Protein AF-A0A8H3AM25-F1 (afdb_monomer)

Organism: NCBI:txid456999

Structure (mmCIF, N/CA/C/O backbone):
data_AF-A0A8H3AM25-F1
#
_entry.id   AF-A0A8H3AM25-F1
#
loop_
_atom_site.group_PDB
_atom_site.id
_atom_site.type_symbol
_atom_site.label_atom_id
_atom_site.label_alt_id
_atom_site.label_comp_id
_atom_site.label_asym_id
_atom_site.label_entity_id
_atom_site.label_seq_id
_atom_site.pdbx_PDB_ins_code
_atom_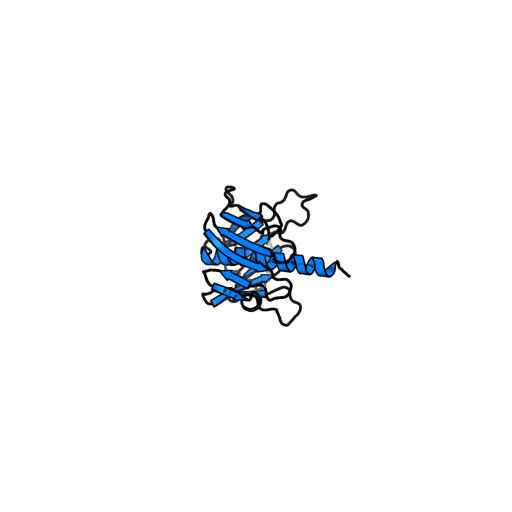site.Cartn_x
_atom_site.Cartn_y
_atom_site.Cartn_z
_atom_site.occupancy
_atom_site.B_iso_or_equiv
_atom_site.auth_seq_id
_atom_site.auth_comp_id
_atom_site.auth_asym_id
_atom_site.auth_atom_id
_atom_site.pdbx_PDB_model_num
ATOM 1 N N . MET A 1 1 ? -54.021 53.846 2.045 1.00 41.97 1 MET A N 1
ATOM 2 C CA . MET A 1 1 ? -54.054 52.424 2.449 1.00 41.97 1 MET A CA 1
ATOM 3 C C . MET A 1 1 ? -53.561 51.602 1.271 1.00 41.97 1 MET A C 1
ATOM 5 O O . MET A 1 1 ? -54.261 51.537 0.274 1.00 41.97 1 MET A O 1
ATOM 9 N N . VAL A 1 2 ? -52.339 51.073 1.339 1.00 42.69 2 VAL A N 1
ATOM 10 C CA . VAL A 1 2 ? -51.756 50.213 0.296 1.00 42.69 2 VAL A CA 1
ATOM 11 C C . VAL A 1 2 ? -51.399 48.895 0.970 1.00 42.69 2 VAL A C 1
ATOM 13 O O . VAL A 1 2 ? -50.597 48.874 1.900 1.00 42.69 2 VAL A O 1
ATOM 16 N N . GLN A 1 3 ? -52.061 47.821 0.551 1.00 45.41 3 GLN A N 1
ATOM 17 C CA . GLN A 1 3 ? -51.893 46.472 1.079 1.00 45.41 3 GLN A CA 1
ATOM 18 C C . GLN A 1 3 ? -50.826 45.771 0.226 1.00 45.41 3 GLN A C 1
ATOM 20 O O . GLN A 1 3 ? -51.049 45.516 -0.954 1.00 45.41 3 GLN A O 1
ATOM 25 N N . GLN A 1 4 ? -49.645 45.510 0.794 1.00 46.56 4 GLN A N 1
ATOM 26 C CA . GLN A 1 4 ? -48.606 44.710 0.141 1.00 46.56 4 GLN A CA 1
ATOM 27 C C . GLN A 1 4 ? -48.873 43.224 0.404 1.00 46.56 4 GLN A C 1
ATOM 29 O O . GLN A 1 4 ? -48.806 42.757 1.541 1.00 46.56 4 GLN A O 1
ATOM 34 N N . SER A 1 5 ? -49.188 42.479 -0.653 1.00 53.84 5 SER A N 1
ATOM 35 C CA . SER A 1 5 ? -49.281 41.019 -0.647 1.00 53.84 5 SER A CA 1
ATOM 36 C C . SER A 1 5 ? -47.882 40.410 -0.748 1.00 53.84 5 SER A C 1
ATOM 38 O O . SER A 1 5 ? -47.181 40.605 -1.740 1.00 53.84 5 SER A O 1
ATOM 40 N N . ASN A 1 6 ? -47.487 39.676 0.290 1.00 44.03 6 ASN A N 1
ATOM 41 C CA . ASN A 1 6 ? -46.191 39.020 0.412 1.00 44.03 6 ASN A CA 1
ATOM 42 C C . ASN A 1 6 ? -46.312 37.569 -0.090 1.00 44.03 6 ASN A C 1
ATOM 44 O O . ASN A 1 6 ? -46.857 36.709 0.604 1.00 44.03 6 ASN A O 1
ATOM 48 N N . THR A 1 7 ? -45.842 37.290 -1.306 1.00 50.44 7 THR A N 1
ATOM 49 C CA . THR A 1 7 ? -45.858 35.941 -1.889 1.00 50.44 7 THR A CA 1
ATOM 50 C C . THR A 1 7 ? -44.645 35.158 -1.384 1.00 50.44 7 THR A C 1
ATOM 52 O O . THR A 1 7 ? -43.522 35.365 -1.840 1.00 50.44 7 THR A O 1
ATOM 55 N N . ARG A 1 8 ? -44.851 34.257 -0.415 1.00 40.41 8 ARG A N 1
ATOM 56 C CA . ARG A 1 8 ? -43.830 33.290 0.018 1.00 40.41 8 ARG A CA 1
ATOM 57 C C . ARG A 1 8 ? -43.771 32.132 -0.977 1.00 40.41 8 ARG A C 1
ATOM 59 O O . ARG A 1 8 ? -44.703 31.340 -1.058 1.00 40.41 8 ARG A O 1
ATOM 66 N N . VAL A 1 9 ? -42.659 32.023 -1.697 1.00 46.91 9 VAL A N 1
ATOM 67 C CA . VAL A 1 9 ? -42.292 30.815 -2.445 1.00 46.91 9 VAL A CA 1
ATOM 68 C C . VAL A 1 9 ? -41.762 29.797 -1.435 1.00 46.91 9 VAL A C 1
ATOM 70 O O . VAL A 1 9 ? -40.715 30.008 -0.825 1.00 46.91 9 VAL A O 1
ATOM 73 N N . ALA A 1 10 ? -42.518 28.724 -1.210 1.00 44.06 10 ALA A N 1
ATOM 74 C CA . ALA A 1 10 ? -42.060 27.573 -0.446 1.00 44.06 10 ALA A CA 1
ATOM 75 C C . ALA A 1 10 ? -41.204 26.693 -1.364 1.00 44.06 10 ALA A C 1
ATOM 77 O O . ALA A 1 10 ? -41.716 26.090 -2.306 1.00 44.06 10 ALA A O 1
ATOM 78 N N . TYR A 1 11 ? -39.900 26.636 -1.107 1.00 40.56 11 TYR A N 1
ATOM 79 C CA . TYR A 1 11 ? -39.042 25.625 -1.710 1.00 40.56 11 TYR A CA 1
ATOM 80 C C . TYR A 1 11 ? -39.224 24.329 -0.919 1.00 40.56 11 TYR A C 1
ATOM 82 O O . TYR A 1 11 ? -38.916 24.276 0.272 1.00 40.56 11 TYR A O 1
ATOM 90 N N . ASN A 1 12 ? -39.758 23.303 -1.580 1.00 43.50 12 ASN A N 1
ATOM 91 C CA . ASN A 1 12 ? -39.739 21.937 -1.074 1.00 43.50 12 ASN A CA 1
ATOM 92 C C . ASN A 1 12 ? -38.277 21.495 -0.955 1.00 43.50 12 ASN A C 1
ATOM 94 O O . ASN A 1 12 ? -37.578 21.378 -1.959 1.00 43.50 12 ASN A O 1
ATOM 98 N N . LEU A 1 13 ? -37.818 21.301 0.280 1.00 40.84 13 LEU A N 1
ATOM 99 C CA . LEU A 1 13 ? -36.537 20.678 0.583 1.00 40.84 13 LEU A CA 1
ATOM 100 C C . LEU A 1 13 ? -36.699 19.160 0.450 1.00 40.84 13 LEU A C 1
ATOM 102 O O . LEU A 1 13 ? -37.512 18.556 1.149 1.00 40.84 13 LEU A O 1
ATOM 106 N N . ASP A 1 14 ? -35.924 18.562 -0.451 1.00 43.09 14 ASP A N 1
ATOM 107 C CA . ASP A 1 14 ? -35.813 17.112 -0.607 1.00 43.09 14 ASP A CA 1
ATOM 108 C C . ASP A 1 14 ? -35.297 16.451 0.694 1.00 43.09 14 ASP A C 1
ATOM 110 O O . ASP A 1 14 ? -34.280 16.885 1.242 1.00 43.09 14 ASP A O 1
ATOM 114 N N . PRO A 1 15 ? -35.929 15.372 1.197 1.00 50.41 15 PRO A N 1
ATOM 115 C CA . PRO A 1 15 ? -35.623 14.805 2.514 1.00 50.41 15 PRO A CA 1
ATOM 116 C C . PRO A 1 15 ? -34.494 13.745 2.532 1.00 50.41 15 PRO A C 1
ATOM 118 O O . PRO A 1 15 ? -34.503 12.869 3.391 1.00 50.41 15 PRO A O 1
ATOM 121 N N . TRP A 1 16 ? -33.505 13.789 1.626 1.00 46.69 16 TRP A N 1
ATOM 122 C CA . TRP A 1 16 ? -32.548 12.672 1.437 1.00 46.69 16 TRP A CA 1
ATOM 123 C C . TRP A 1 16 ? -31.061 12.958 1.695 1.00 46.69 16 TRP A C 1
ATOM 125 O O . TRP A 1 16 ? -30.208 12.174 1.288 1.00 46.69 16 TRP A O 1
ATOM 135 N N . PHE A 1 17 ? -30.716 14.010 2.436 1.00 44.28 17 PHE A N 1
ATOM 136 C CA . PHE A 1 17 ? -29.356 14.168 2.966 1.00 44.28 17 PHE A CA 1
ATOM 137 C C . PHE A 1 17 ? -29.387 14.375 4.479 1.00 44.28 17 PHE A C 1
ATOM 139 O O . PHE A 1 17 ? -29.196 15.473 4.993 1.00 44.28 17 PHE A O 1
ATOM 146 N N . SER A 1 18 ? -29.569 13.281 5.218 1.00 43.06 18 SER A N 1
ATOM 147 C CA . SER A 1 18 ? -29.113 13.193 6.607 1.00 43.06 18 SER A CA 1
ATOM 148 C C . SER A 1 18 ? -27.585 13.091 6.610 1.00 43.06 18 SER A C 1
ATOM 150 O O . SER A 1 18 ? -27.007 12.049 6.906 1.00 43.06 18 SER A O 1
ATOM 152 N N . GLY A 1 19 ? -26.924 14.174 6.198 1.00 43.81 19 GLY A N 1
ATOM 153 C CA . GLY A 1 19 ? -25.494 14.348 6.374 1.00 43.81 19 GLY A CA 1
ATOM 154 C C . GLY A 1 19 ? -25.228 14.479 7.863 1.00 43.81 19 GLY A C 1
ATOM 155 O O . GLY A 1 19 ? -25.471 15.526 8.457 1.00 43.81 19 GLY A O 1
ATOM 156 N N . THR A 1 20 ? -24.760 13.405 8.491 1.00 50.34 20 THR A N 1
ATOM 157 C CA . THR A 1 20 ? -24.089 13.516 9.780 1.00 50.34 20 THR A CA 1
ATOM 158 C C . THR A 1 20 ? -22.932 14.487 9.576 1.00 50.34 20 THR A C 1
ATOM 160 O O . THR A 1 20 ? -22.013 14.190 8.811 1.00 50.34 20 THR A O 1
ATOM 163 N N . ASN A 1 21 ? -23.007 15.658 10.210 1.00 44.41 21 ASN A N 1
ATOM 164 C CA . ASN A 1 21 ? -21.942 16.659 10.266 1.00 44.41 21 ASN A CA 1
ATOM 165 C C . ASN A 1 21 ? -20.752 16.108 11.070 1.00 44.41 21 ASN A C 1
ATOM 167 O O . ASN A 1 21 ? -20.405 16.629 12.128 1.00 44.41 21 ASN A O 1
ATOM 171 N N . SER A 1 22 ? -20.149 15.013 10.611 1.00 53.62 22 SER A N 1
ATOM 172 C CA . SER A 1 22 ? -18.831 14.620 11.074 1.00 53.62 22 SER A CA 1
ATOM 173 C C . SER A 1 22 ? -17.866 15.683 10.557 1.00 53.62 22 SER A C 1
ATOM 175 O O . SER A 1 22 ? -17.894 15.979 9.357 1.00 53.62 22 SER A O 1
ATOM 177 N N . PRO A 1 23 ? -17.053 16.302 11.431 1.00 55.81 23 PRO A N 1
ATOM 178 C CA . PRO A 1 23 ? -16.022 17.222 10.980 1.00 55.81 23 PRO A CA 1
ATOM 179 C C . PRO A 1 23 ? -15.176 16.527 9.905 1.00 55.81 23 PRO A C 1
ATOM 181 O O . PRO A 1 23 ? -15.014 15.302 9.975 1.00 55.81 23 PRO A O 1
ATOM 184 N N . PRO A 1 24 ? -14.669 17.270 8.903 1.00 57.25 24 PRO A N 1
ATOM 185 C CA . PRO A 1 24 ? -13.808 16.687 7.885 1.00 57.25 24 PRO A CA 1
ATOM 186 C C . PRO A 1 24 ? -12.699 15.922 8.600 1.00 57.25 24 PRO A C 1
ATOM 188 O O . PRO A 1 24 ? -11.977 16.500 9.415 1.00 57.25 24 PRO A O 1
ATOM 191 N N . SER A 1 25 ? -12.632 14.608 8.368 1.00 68.81 25 SER A N 1
ATOM 192 C CA . SER A 1 25 ? -11.597 13.774 8.963 1.00 68.81 25 SER A CA 1
ATOM 193 C C . SER A 1 25 ? -10.260 14.387 8.584 1.00 68.81 25 SER A C 1
ATOM 195 O O . SER A 1 25 ? -9.936 14.482 7.400 1.00 68.81 25 SER A O 1
ATOM 197 N N . VAL A 1 26 ? -9.522 14.859 9.588 1.00 87.06 26 VAL A N 1
ATOM 198 C CA . VAL A 1 26 ? -8.155 15.335 9.395 1.00 87.06 26 VAL A CA 1
ATOM 199 C C . VAL A 1 26 ? -7.395 14.192 8.720 1.00 87.06 26 VAL A C 1
ATOM 201 O O . VAL A 1 26 ? -7.593 13.031 9.077 1.00 87.06 26 VAL A O 1
ATOM 204 N N . MET A 1 27 ? -6.598 14.493 7.700 1.00 91.62 27 MET A N 1
ATOM 205 C CA . MET A 1 27 ? -5.764 13.505 7.018 1.00 91.62 27 MET A CA 1
ATOM 206 C C . MET A 1 27 ? -4.298 13.880 7.188 1.00 91.62 27 MET A C 1
ATOM 208 O O . MET A 1 27 ? -3.943 15.057 7.163 1.00 91.62 27 MET A O 1
ATOM 212 N N . THR A 1 28 ? -3.455 12.869 7.356 1.00 94.56 28 THR A N 1
ATOM 213 C CA . THR A 1 28 ? -2.002 12.993 7.324 1.00 94.56 28 THR A CA 1
ATOM 214 C C . THR A 1 28 ? -1.535 12.736 5.898 1.00 94.56 28 THR A C 1
ATOM 216 O O . THR A 1 28 ? -1.714 11.636 5.375 1.00 94.56 28 THR A O 1
ATOM 219 N N . THR A 1 29 ? -0.953 13.754 5.268 1.00 96.38 29 THR A N 1
ATOM 220 C CA . THR A 1 29 ? -0.458 13.684 3.889 1.00 96.38 29 THR A CA 1
ATOM 221 C C . THR A 1 29 ? 0.992 13.227 3.856 1.00 96.38 29 THR A C 1
ATOM 223 O O . THR A 1 29 ? 1.866 13.884 4.418 1.00 96.38 29 THR A O 1
ATOM 226 N N . TYR A 1 30 ? 1.256 12.147 3.124 1.00 96.31 30 TYR A N 1
ATOM 227 C CA . TYR A 1 30 ? 2.600 11.691 2.796 1.00 96.31 30 TYR A CA 1
ATOM 228 C C . TYR A 1 30 ? 2.959 12.049 1.357 1.00 96.31 30 TYR A C 1
ATOM 230 O O . TYR A 1 30 ? 2.263 11.668 0.413 1.00 96.31 30 TYR A O 1
ATOM 238 N N . THR A 1 31 ? 4.079 12.739 1.163 1.00 96.00 31 THR A N 1
ATOM 239 C CA . THR A 1 31 ? 4.597 13.066 -0.170 1.00 96.00 31 THR A CA 1
ATOM 240 C C . THR A 1 31 ? 5.567 11.993 -0.639 1.00 96.00 31 THR A C 1
ATOM 242 O O . THR A 1 31 ? 6.532 11.674 0.051 1.00 96.00 31 THR A O 1
ATOM 245 N N . LEU A 1 32 ? 5.360 11.465 -1.843 1.00 95.12 32 LEU A N 1
ATOM 246 C CA . LEU A 1 32 ? 6.247 10.456 -2.408 1.00 95.12 32 LEU A CA 1
ATOM 247 C C . LEU A 1 32 ? 7.430 11.116 -3.125 1.00 95.12 32 LEU A C 1
ATOM 249 O O . LEU A 1 32 ? 7.251 12.059 -3.904 1.00 95.12 32 LEU A O 1
ATOM 253 N N . SER A 1 33 ? 8.641 10.597 -2.905 1.00 92.94 33 SER A N 1
ATOM 254 C CA . SER A 1 33 ? 9.843 11.040 -3.628 1.00 92.94 33 SER A CA 1
ATOM 255 C C . SER A 1 33 ? 9.792 10.686 -5.117 1.00 92.94 33 SER A C 1
ATOM 257 O O . SER A 1 33 ? 10.260 11.455 -5.952 1.00 92.94 33 SER A O 1
ATOM 259 N N . GLU A 1 34 ? 9.199 9.537 -5.439 1.00 87.50 34 GLU A N 1
ATOM 260 C CA . GLU A 1 34 ? 9.082 8.968 -6.780 1.00 87.50 34 GLU A CA 1
ATOM 261 C C . GLU A 1 34 ? 7.690 8.358 -6.973 1.00 87.50 34 GLU A C 1
ATOM 263 O O . GLU A 1 34 ? 7.021 7.981 -6.013 1.00 87.50 34 GLU A O 1
ATOM 268 N N . THR A 1 35 ? 7.236 8.219 -8.220 1.00 79.50 35 THR A N 1
ATOM 269 C CA . THR A 1 35 ? 5.980 7.505 -8.516 1.00 79.50 35 THR A CA 1
ATOM 270 C C . THR A 1 35 ? 6.107 5.998 -8.539 1.00 79.50 35 THR A C 1
ATOM 272 O O . THR A 1 35 ? 5.079 5.320 -8.583 1.00 79.50 35 THR A O 1
ATOM 275 N N . SER A 1 36 ? 7.326 5.461 -8.572 1.00 82.75 36 SER A N 1
ATOM 276 C CA . SER A 1 36 ? 7.505 4.019 -8.604 1.00 82.75 36 SER A CA 1
ATOM 277 C C . SER A 1 36 ? 7.172 3.433 -7.230 1.00 82.75 36 SER A C 1
ATOM 279 O O . SER A 1 36 ? 7.859 3.758 -6.266 1.00 82.75 36 SER A O 1
ATOM 281 N N . PRO A 1 37 ? 6.185 2.527 -7.115 1.00 82.12 37 PRO A N 1
ATOM 282 C CA . PRO A 1 37 ? 5.867 1.880 -5.841 1.00 82.12 37 PRO A CA 1
ATOM 283 C C . PRO A 1 37 ? 6.949 0.882 -5.400 1.00 82.12 37 PRO A C 1
ATOM 285 O O . PRO A 1 37 ? 6.870 0.336 -4.311 1.00 82.12 37 PRO A O 1
ATOM 288 N N . GLU A 1 38 ? 7.935 0.596 -6.255 1.00 86.62 38 GLU A N 1
ATOM 289 C CA . GLU A 1 38 ? 9.045 -0.328 -5.974 1.00 86.62 38 GLU A CA 1
ATOM 290 C C . GLU A 1 38 ? 10.243 0.397 -5.345 1.00 86.62 38 GLU A C 1
ATOM 292 O O . GLU A 1 38 ? 11.110 -0.233 -4.739 1.00 86.62 38 GLU A O 1
ATOM 297 N N . ARG A 1 39 ? 10.319 1.721 -5.529 1.00 91.44 39 ARG A N 1
ATOM 298 C CA . ARG A 1 39 ? 11.402 2.587 -5.060 1.00 91.44 39 ARG A CA 1
ATOM 299 C C . ARG A 1 39 ? 10.843 3.969 -4.787 1.00 91.44 39 ARG A C 1
ATOM 301 O O . ARG A 1 39 ? 10.748 4.787 -5.693 1.00 91.44 39 ARG A O 1
ATOM 308 N N . CYS A 1 40 ? 10.446 4.218 -3.550 1.00 94.25 40 CYS A N 1
ATOM 309 C CA . CYS A 1 40 ? 9.995 5.541 -3.148 1.00 94.25 40 CYS A CA 1
ATOM 310 C C . CYS A 1 40 ? 10.155 5.741 -1.646 1.00 94.25 40 CYS A C 1
ATOM 312 O O . CYS A 1 40 ? 9.985 4.813 -0.856 1.00 94.25 40 CYS A O 1
ATOM 314 N N . ASN A 1 41 ? 10.406 6.983 -1.258 1.00 96.75 41 ASN A N 1
ATOM 315 C CA . ASN A 1 41 ? 10.317 7.428 0.122 1.00 96.75 41 ASN A CA 1
ATOM 316 C C . ASN A 1 41 ? 8.981 8.144 0.311 1.00 96.75 41 ASN A C 1
ATOM 318 O O . ASN A 1 41 ? 8.606 8.965 -0.530 1.00 96.75 41 ASN A O 1
ATOM 322 N N . LEU A 1 42 ? 8.282 7.846 1.401 1.00 96.69 42 LEU A N 1
ATOM 323 C CA . LEU A 1 42 ? 7.112 8.596 1.843 1.00 96.69 42 LEU A CA 1
ATOM 324 C C . LEU A 1 42 ? 7.583 9.572 2.916 1.00 96.69 42 LEU A C 1
ATOM 326 O O . LEU A 1 42 ? 8.087 9.155 3.962 1.00 96.69 42 LEU A O 1
ATOM 330 N N . MET A 1 43 ? 7.437 10.859 2.624 1.00 97.44 43 MET A N 1
ATOM 331 C CA . MET A 1 43 ? 7.836 11.949 3.504 1.00 97.44 43 MET A CA 1
ATOM 332 C C . MET A 1 43 ? 6.618 12.539 4.204 1.00 97.44 43 MET A C 1
ATOM 334 O O . MET A 1 43 ? 5.567 12.662 3.574 1.00 97.44 43 MET A O 1
ATOM 338 N N . ASP A 1 44 ? 6.758 12.905 5.473 1.00 96.00 44 ASP A N 1
ATOM 339 C CA . ASP A 1 44 ? 5.756 13.699 6.192 1.00 96.00 44 ASP A CA 1
ATOM 340 C C . ASP A 1 44 ? 5.691 15.151 5.648 1.00 96.00 44 ASP A C 1
ATOM 342 O O . ASP A 1 44 ? 6.471 15.521 4.755 1.00 96.00 44 ASP A O 1
ATOM 346 N N . PRO A 1 45 ? 4.745 15.987 6.119 1.00 94.12 45 PRO A N 1
ATOM 347 C CA . PRO A 1 45 ? 4.669 17.399 5.735 1.00 94.12 45 PRO A CA 1
ATOM 348 C C . PRO A 1 45 ? 5.937 18.207 6.051 1.00 94.12 45 PRO A C 1
ATOM 350 O O . PRO A 1 45 ? 6.227 19.187 5.364 1.00 94.12 45 PRO A O 1
ATOM 353 N N . GLU A 1 46 ? 6.701 17.791 7.058 1.00 96.31 46 GLU A N 1
ATOM 354 C CA . GLU A 1 46 ? 7.967 18.391 7.476 1.00 96.31 46 GLU A CA 1
ATOM 355 C C . GLU A 1 46 ? 9.150 17.986 6.572 1.00 96.31 46 GLU A C 1
ATOM 357 O O . GLU A 1 46 ? 10.222 18.590 6.641 1.00 96.31 46 GLU A O 1
ATOM 362 N N . GLY A 1 47 ? 8.956 17.009 5.680 1.00 95.12 47 GLY A N 1
ATOM 363 C CA . GLY A 1 47 ? 9.959 16.519 4.735 1.00 95.12 47 GLY A CA 1
ATOM 364 C C . GLY A 1 47 ? 10.837 15.382 5.267 1.00 95.12 47 GLY A C 1
ATOM 365 O O . GLY A 1 47 ? 11.785 14.983 4.585 1.00 95.12 47 GLY A O 1
ATOM 366 N N . ASN A 1 48 ? 10.537 14.828 6.441 1.00 97.25 48 ASN A N 1
ATOM 367 C CA . ASN A 1 48 ? 11.238 13.679 7.003 1.00 97.25 48 ASN A CA 1
ATOM 368 C C . ASN A 1 48 ? 10.774 12.390 6.330 1.00 97.25 48 ASN A C 1
ATOM 370 O O . ASN A 1 48 ? 9.587 12.183 6.089 1.00 97.25 48 ASN A O 1
ATOM 374 N N . ILE A 1 49 ? 11.707 11.477 6.062 1.00 97.38 49 ILE A N 1
ATOM 375 C CA . ILE A 1 49 ? 11.387 10.164 5.496 1.00 97.38 49 ILE A CA 1
ATOM 376 C C . ILE A 1 49 ? 10.803 9.280 6.601 1.00 97.38 49 ILE A C 1
ATOM 378 O O . ILE A 1 49 ? 11.532 8.835 7.484 1.00 97.38 49 ILE A O 1
ATOM 382 N N . ILE A 1 50 ? 9.503 8.994 6.521 1.00 97.75 50 ILE A N 1
ATOM 383 C CA . ILE A 1 50 ? 8.815 8.112 7.473 1.00 97.75 50 ILE A CA 1
ATOM 384 C C . ILE A 1 50 ? 8.864 6.666 6.993 1.00 97.75 50 ILE A C 1
ATOM 386 O O . ILE A 1 50 ? 9.222 5.774 7.762 1.00 97.75 50 ILE A O 1
ATOM 390 N N . TYR A 1 51 ? 8.563 6.444 5.709 1.00 98.00 51 TYR A N 1
ATOM 391 C CA . TYR A 1 51 ? 8.664 5.124 5.094 1.00 98.00 51 TYR A CA 1
ATOM 392 C C . TYR A 1 51 ? 9.635 5.123 3.927 1.00 98.00 51 TYR A C 1
ATOM 394 O O . TYR A 1 51 ? 9.676 6.057 3.122 1.00 98.00 51 TYR A O 1
ATOM 402 N N . LYS A 1 52 ? 10.367 4.023 3.799 1.00 97.69 52 LYS A N 1
ATOM 403 C CA . LYS A 1 52 ? 11.261 3.753 2.679 1.00 97.69 52 LYS A CA 1
ATOM 404 C C . LYS A 1 52 ? 10.840 2.459 2.009 1.00 97.69 52 LYS A C 1
ATOM 406 O O . LYS A 1 52 ? 10.848 1.401 2.632 1.00 97.69 52 LYS A O 1
ATOM 411 N N . ILE A 1 53 ? 10.505 2.547 0.729 1.00 96.94 53 ILE A N 1
ATOM 412 C CA . ILE A 1 53 ? 10.235 1.396 -0.123 1.00 96.94 53 ILE A CA 1
ATOM 413 C C . ILE A 1 53 ? 11.418 1.220 -1.054 1.00 96.94 53 ILE A C 1
ATOM 415 O O . ILE A 1 53 ? 11.802 2.144 -1.773 1.00 96.94 53 ILE A O 1
ATOM 419 N N . SER A 1 54 ? 12.013 0.037 -1.020 1.00 95.62 54 SER A N 1
ATOM 420 C CA . SER A 1 54 ? 13.196 -0.271 -1.806 1.00 95.62 54 SER A CA 1
ATOM 421 C C . SER A 1 54 ? 13.086 -1.644 -2.438 1.00 95.62 54 SER A C 1
ATOM 423 O O . SER A 1 54 ? 12.613 -2.594 -1.824 1.00 95.62 54 SER A O 1
ATOM 425 N N . SER A 1 55 ? 13.560 -1.740 -3.671 1.00 91.50 55 SER A N 1
ATOM 426 C CA . SER A 1 55 ? 13.676 -2.995 -4.394 1.00 91.50 55 SER A CA 1
ATOM 427 C C . SER A 1 55 ? 15.040 -3.050 -5.068 1.00 91.50 55 SER A C 1
ATOM 429 O O . SER A 1 55 ? 15.371 -2.106 -5.806 1.00 91.50 55 SER A O 1
ATOM 431 N N . PRO A 1 56 ? 15.857 -4.094 -4.842 1.00 87.12 56 PRO A N 1
ATOM 432 C CA . PRO A 1 56 ? 17.102 -4.258 -5.576 1.00 87.12 56 PRO A CA 1
ATOM 433 C C . PRO A 1 56 ? 16.817 -4.363 -7.082 1.00 87.12 56 PRO A C 1
ATOM 435 O O . PRO A 1 56 ? 15.769 -4.843 -7.510 1.00 87.12 56 PRO A O 1
ATOM 438 N N . VAL A 1 57 ? 17.723 -3.844 -7.918 1.00 68.62 57 VAL A N 1
ATOM 439 C CA . VAL A 1 57 ? 17.624 -4.034 -9.374 1.00 68.62 57 VAL A CA 1
ATOM 440 C C . VAL A 1 57 ? 18.048 -5.471 -9.667 1.00 68.62 57 VAL A C 1
ATOM 442 O O . VAL A 1 57 ? 19.234 -5.737 -9.834 1.00 68.62 57 VAL A O 1
ATOM 445 N N . THR A 1 58 ? 17.105 -6.403 -9.712 1.00 71.38 58 THR A N 1
ATOM 446 C CA . THR A 1 58 ? 17.378 -7.790 -10.108 1.00 71.38 58 THR A CA 1
ATOM 447 C C . THR A 1 58 ? 16.544 -8.166 -11.324 1.00 71.38 58 THR A C 1
ATOM 449 O O . THR A 1 58 ? 15.364 -7.835 -11.428 1.00 71.38 58 THR A O 1
ATOM 452 N N . MET A 1 59 ? 17.179 -8.824 -12.294 1.00 64.62 59 MET A N 1
ATOM 453 C CA . MET A 1 59 ? 16.514 -9.317 -13.497 1.00 64.62 59 MET A CA 1
ATOM 454 C C . MET A 1 59 ? 15.778 -10.615 -13.135 1.00 64.62 59 MET A C 1
ATOM 456 O O . MET A 1 59 ? 16.419 -11.623 -12.850 1.00 64.62 59 MET A O 1
ATOM 460 N N . GLY A 1 60 ? 14.442 -10.584 -13.100 1.00 72.62 60 GLY A N 1
ATOM 461 C CA . GLY A 1 60 ? 13.603 -11.736 -12.750 1.00 72.62 60 GLY A CA 1
ATOM 462 C C . GLY A 1 60 ? 12.798 -11.506 -11.473 1.00 72.62 60 GLY A C 1
ATOM 463 O O . GLY A 1 60 ? 11.915 -10.651 -11.453 1.00 72.62 60 GLY A O 1
ATOM 464 N N . ASN A 1 61 ? 13.085 -12.285 -10.427 1.00 76.94 61 ASN A N 1
ATOM 465 C CA . ASN A 1 61 ? 12.445 -12.118 -9.122 1.00 76.94 61 ASN A CA 1
ATOM 466 C C . ASN A 1 61 ? 12.830 -10.762 -8.520 1.00 76.94 61 ASN A C 1
ATOM 468 O O . ASN A 1 61 ? 13.986 -10.336 -8.612 1.00 76.94 61 ASN A O 1
ATOM 472 N N . SER A 1 62 ? 11.857 -10.096 -7.912 1.00 88.88 62 SER A N 1
ATOM 473 C CA . SER A 1 62 ? 12.037 -8.788 -7.290 1.00 88.88 62 SER A CA 1
ATOM 474 C C . SER A 1 62 ? 11.501 -8.849 -5.873 1.00 88.88 62 SER A C 1
ATOM 476 O O . SER A 1 62 ? 10.346 -9.202 -5.655 1.00 88.88 62 SER A O 1
ATOM 478 N N . ASP A 1 63 ? 12.337 -8.478 -4.915 1.00 93.50 63 ASP A N 1
ATOM 479 C CA . ASP A 1 63 ? 11.901 -8.279 -3.542 1.00 93.50 63 ASP A CA 1
ATOM 480 C C . ASP A 1 63 ? 11.631 -6.790 -3.330 1.00 93.50 63 ASP A C 1
ATOM 482 O O . ASP A 1 63 ? 12.360 -5.935 -3.836 1.00 93.50 63 ASP A O 1
ATOM 486 N N . VAL A 1 64 ? 10.564 -6.455 -2.616 1.00 95.62 64 VAL A N 1
ATOM 487 C CA . VAL A 1 64 ? 10.275 -5.084 -2.188 1.00 95.62 64 VAL A CA 1
ATOM 488 C C . VAL A 1 64 ? 10.288 -5.061 -0.672 1.00 95.62 64 VAL A C 1
ATOM 490 O O . VAL A 1 64 ? 9.420 -5.650 -0.033 1.00 95.62 64 VAL A O 1
ATOM 493 N N . THR A 1 65 ? 11.260 -4.358 -0.106 1.00 97.19 65 THR A N 1
ATOM 494 C CA . THR A 1 65 ? 11.375 -4.128 1.332 1.00 97.19 65 THR A CA 1
ATOM 495 C C . THR A 1 65 ? 10.762 -2.780 1.666 1.00 97.19 65 THR A C 1
ATOM 497 O O . THR A 1 65 ? 11.150 -1.753 1.099 1.00 97.19 65 THR A O 1
ATOM 500 N N . ILE A 1 66 ? 9.818 -2.791 2.600 1.00 97.62 66 ILE A N 1
ATOM 501 C CA . ILE A 1 66 ? 9.148 -1.609 3.127 1.00 97.62 66 ILE A CA 1
ATOM 502 C C . ILE A 1 66 ? 9.621 -1.429 4.566 1.00 97.62 66 ILE A C 1
ATOM 504 O O . ILE A 1 66 ? 9.476 -2.329 5.396 1.00 97.62 66 ILE A O 1
ATOM 508 N N . MET A 1 67 ? 10.206 -0.269 4.846 1.00 97.94 67 MET A N 1
ATOM 509 C CA . MET A 1 67 ? 10.753 0.090 6.150 1.00 97.94 67 MET A CA 1
ATOM 510 C C . MET A 1 67 ? 10.046 1.316 6.716 1.00 97.94 67 MET A C 1
ATOM 512 O O . MET A 1 67 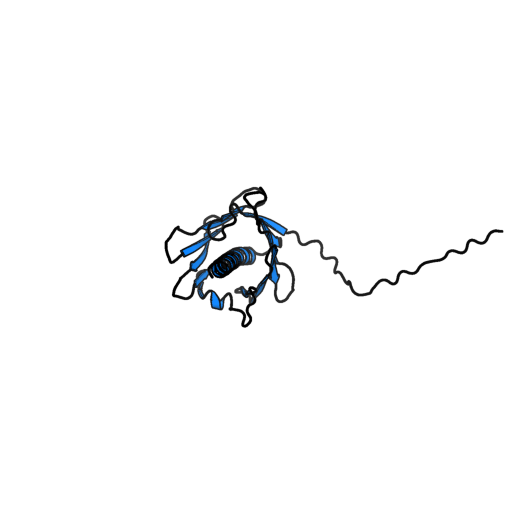? 9.695 2.219 5.954 1.00 97.94 67 MET A O 1
ATOM 516 N N . ARG A 1 68 ? 9.907 1.371 8.040 1.00 97.38 68 ARG A N 1
ATOM 517 C CA . ARG A 1 68 ? 9.521 2.561 8.803 1.00 97.38 68 ARG A CA 1
ATOM 518 C C . ARG A 1 68 ? 10.705 2.970 9.676 1.00 97.38 68 ARG A C 1
ATOM 520 O O . ARG A 1 68 ? 11.061 2.257 10.610 1.00 97.38 68 ARG A O 1
ATOM 527 N N . GLY A 1 69 ? 11.349 4.089 9.353 1.00 95.75 69 GLY A N 1
ATOM 528 C CA . GLY A 1 69 ? 12.672 4.394 9.908 1.00 95.75 69 GLY A CA 1
ATOM 529 C C . GLY A 1 69 ? 13.674 3.273 9.588 1.00 95.75 69 GLY A C 1
ATOM 530 O O . GLY A 1 69 ? 13.948 3.005 8.418 1.00 95.75 69 GLY A O 1
ATOM 531 N N . GLU A 1 70 ? 14.189 2.603 10.619 1.00 96.25 70 GLU A N 1
ATOM 532 C CA . GLU A 1 70 ? 15.119 1.465 10.495 1.00 96.25 70 GLU A CA 1
ATOM 533 C C . GLU A 1 70 ? 14.432 0.091 10.608 1.00 96.25 70 GLU A C 1
ATOM 535 O O . GLU A 1 70 ? 15.055 -0.944 10.373 1.00 96.25 70 GLU A O 1
ATOM 540 N N . GLU A 1 71 ? 13.142 0.061 10.939 1.00 97.19 71 GLU A N 1
ATOM 541 C CA . GLU A 1 71 ? 12.378 -1.167 11.144 1.00 97.19 71 GLU A CA 1
ATOM 542 C C . GLU A 1 71 ? 11.824 -1.697 9.817 1.00 97.19 71 GLU A C 1
ATOM 544 O O . GLU A 1 71 ? 11.178 -0.965 9.064 1.00 97.19 71 GLU A O 1
ATOM 549 N N . VAL A 1 72 ? 12.034 -2.984 9.527 1.00 97.75 72 VAL A N 1
ATOM 550 C CA . VAL A 1 72 ? 11.417 -3.653 8.371 1.00 97.75 72 VAL A CA 1
ATOM 551 C C . VAL A 1 72 ? 9.989 -4.048 8.731 1.00 97.75 72 VAL A C 1
ATOM 553 O O . VAL A 1 72 ? 9.781 -4.984 9.499 1.00 97.75 72 VAL A O 1
ATOM 556 N N . ILE A 1 73 ? 9.005 -3.365 8.144 1.00 97.56 73 ILE A N 1
ATOM 557 C CA . ILE A 1 73 ? 7.586 -3.646 8.402 1.00 97.56 73 ILE A CA 1
ATOM 558 C C . ILE A 1 73 ? 7.046 -4.751 7.492 1.00 97.56 73 ILE A C 1
ATOM 560 O O . ILE A 1 73 ? 6.231 -5.570 7.919 1.00 97.56 73 ILE A O 1
ATOM 564 N N . ALA A 1 74 ? 7.514 -4.804 6.241 1.00 97.38 74 ALA A N 1
ATOM 565 C CA . ALA A 1 74 ? 7.096 -5.825 5.294 1.00 97.38 74 ALA A CA 1
ATOM 566 C C . ALA A 1 74 ? 8.145 -6.109 4.216 1.00 97.38 74 ALA A C 1
ATOM 568 O O . ALA A 1 74 ? 8.882 -5.219 3.786 1.00 97.38 74 ALA A O 1
ATOM 569 N N . VAL A 1 75 ? 8.140 -7.347 3.726 1.00 97.25 75 VAL A N 1
ATOM 570 C CA . VAL A 1 75 ? 8.880 -7.775 2.536 1.00 97.25 75 VAL A CA 1
ATOM 571 C C . VAL A 1 75 ? 7.910 -8.457 1.579 1.00 97.25 75 VAL A C 1
ATOM 573 O O . VAL A 1 75 ? 7.217 -9.402 1.953 1.00 97.25 75 VAL A O 1
ATOM 576 N N . ILE A 1 76 ? 7.839 -7.970 0.344 1.00 96.00 76 ILE A N 1
ATOM 577 C CA . ILE A 1 76 ? 7.025 -8.561 -0.718 1.00 96.00 76 ILE A CA 1
ATOM 578 C C . ILE A 1 76 ? 7.962 -9.278 -1.681 1.00 96.00 76 ILE A C 1
ATOM 580 O O . ILE A 1 76 ? 8.808 -8.638 -2.300 1.00 96.00 76 ILE A O 1
ATOM 584 N N . HIS A 1 77 ? 7.783 -10.584 -1.842 1.00 95.12 77 HIS A N 1
ATOM 585 C CA . HIS A 1 77 ? 8.562 -11.396 -2.769 1.00 95.12 77 HIS A CA 1
ATOM 586 C C . HIS A 1 77 ? 7.782 -11.588 -4.067 1.00 95.12 77 HIS A C 1
ATOM 588 O O . HIS A 1 77 ? 6.856 -12.404 -4.146 1.00 95.12 77 HIS A O 1
ATOM 594 N N . TRP A 1 78 ? 8.146 -10.838 -5.103 1.00 92.19 78 TRP A N 1
ATOM 595 C CA . TRP A 1 78 ? 7.569 -10.980 -6.435 1.00 92.19 78 TRP A CA 1
ATOM 596 C C . TRP A 1 78 ? 8.284 -12.090 -7.193 1.00 92.19 78 TRP A C 1
ATOM 598 O O . TRP A 1 78 ? 9.440 -11.960 -7.600 1.00 92.19 78 TRP A O 1
ATOM 608 N N . LYS A 1 79 ? 7.557 -13.181 -7.416 1.00 90.44 79 LYS A N 1
ATOM 609 C CA . LYS A 1 79 ? 8.005 -14.321 -8.213 1.00 90.44 79 LYS A CA 1
ATOM 610 C C . LYS A 1 79 ? 7.306 -14.325 -9.569 1.00 90.44 79 LYS A C 1
ATOM 612 O O . LYS A 1 79 ? 6.119 -14.020 -9.651 1.00 90.44 79 LYS A O 1
ATOM 617 N N . TRP A 1 80 ? 8.039 -14.679 -10.626 1.00 80.81 80 TRP A N 1
ATOM 618 C CA . TRP A 1 80 ? 7.478 -14.784 -11.981 1.00 80.81 80 TRP A CA 1
ATOM 619 C C . TRP A 1 80 ? 6.649 -16.066 -12.151 1.00 80.81 80 TRP A C 1
ATOM 621 O O . TRP A 1 80 ? 5.524 -16.015 -12.643 1.00 80.81 80 TRP A O 1
ATOM 631 N N . PHE A 1 81 ? 7.208 -17.216 -11.757 1.00 81.31 81 PHE A N 1
ATOM 632 C CA . PHE A 1 81 ? 6.633 -18.549 -12.019 1.00 81.31 81 PHE A CA 1
ATOM 633 C C . PHE A 1 81 ? 5.924 -19.181 -10.815 1.00 81.31 81 PHE A C 1
ATOM 635 O O . PHE A 1 81 ? 5.276 -20.213 -10.953 1.00 81.31 81 PHE A O 1
ATOM 642 N N . GLU A 1 82 ? 6.033 -18.560 -9.646 1.00 88.06 82 GLU A N 1
ATOM 643 C CA . GLU A 1 82 ? 5.440 -19.025 -8.392 1.00 88.06 82 GLU A CA 1
ATOM 644 C C . GLU A 1 82 ? 4.508 -17.949 -7.825 1.00 88.06 82 GLU A C 1
ATOM 646 O O . GLU A 1 82 ? 4.511 -16.797 -8.268 1.00 88.06 82 GLU A O 1
ATOM 651 N N . GLN A 1 83 ? 3.714 -18.303 -6.816 1.00 90.00 83 GLN A N 1
ATOM 652 C CA . GLN A 1 83 ? 2.897 -17.320 -6.113 1.00 90.00 83 GLN A CA 1
ATOM 653 C C . GLN A 1 83 ? 3.789 -16.333 -5.351 1.00 90.00 83 GLN A C 1
ATOM 655 O O . GLN A 1 83 ? 4.703 -16.718 -4.619 1.00 90.00 83 GLN A O 1
ATOM 660 N N . SER A 1 84 ? 3.522 -15.039 -5.544 1.00 93.19 84 SER A N 1
ATOM 661 C CA . SER A 1 84 ? 4.163 -13.983 -4.760 1.00 93.19 84 SER A CA 1
ATOM 662 C C . SER A 1 84 ? 3.767 -14.114 -3.290 1.00 93.19 84 SER A C 1
ATOM 664 O O . SER A 1 84 ? 2.606 -14.409 -2.990 1.00 93.19 84 SER A O 1
ATOM 666 N N . THR A 1 85 ? 4.700 -13.849 -2.382 1.00 96.25 85 THR A N 1
ATOM 667 C CA . THR A 1 85 ? 4.457 -13.915 -0.936 1.00 96.25 85 THR A CA 1
ATOM 668 C C . THR A 1 85 ? 4.644 -12.550 -0.284 1.00 96.25 85 THR A C 1
ATOM 670 O O . THR A 1 85 ? 5.358 -11.686 -0.794 1.00 96.25 85 THR A O 1
ATOM 673 N N . LEU A 1 86 ? 3.962 -12.347 0.839 1.00 96.06 86 LEU A N 1
ATOM 674 C CA . LEU A 1 86 ? 4.083 -11.181 1.702 1.00 96.06 86 LEU A CA 1
ATOM 675 C C . LEU A 1 86 ? 4.521 -11.648 3.086 1.00 96.06 86 LEU A C 1
ATOM 677 O O . LEU A 1 86 ? 3.813 -12.423 3.731 1.00 96.06 86 LEU A O 1
ATOM 681 N N . THR A 1 87 ? 5.652 -11.127 3.545 1.00 96.69 87 THR A N 1
ATOM 682 C CA . THR A 1 87 ? 6.129 -11.271 4.917 1.00 96.69 87 THR A CA 1
ATOM 683 C C . THR A 1 87 ? 5.822 -9.986 5.673 1.00 96.69 87 THR A C 1
ATOM 685 O O . THR A 1 87 ? 6.380 -8.944 5.344 1.00 96.69 87 THR A O 1
ATOM 688 N N . MET A 1 88 ? 4.939 -10.039 6.668 1.00 94.94 88 MET A N 1
ATOM 689 C CA . MET A 1 88 ? 4.560 -8.900 7.515 1.00 94.94 88 MET A CA 1
ATOM 690 C C . MET A 1 88 ? 4.320 -9.402 8.942 1.00 94.94 88 MET A C 1
ATOM 692 O O . MET A 1 88 ? 3.733 -10.470 9.121 1.00 94.94 88 MET A O 1
ATOM 696 N N . ASN A 1 89 ? 4.782 -8.674 9.963 1.00 90.88 89 ASN A N 1
ATOM 697 C CA . ASN A 1 89 ? 4.664 -9.084 11.373 1.00 90.88 89 ASN A CA 1
ATOM 698 C C . ASN A 1 89 ? 5.186 -10.515 11.636 1.00 90.88 89 ASN A C 1
ATOM 700 O O . ASN A 1 89 ? 4.525 -11.322 12.291 1.00 90.88 89 ASN A O 1
ATOM 704 N N . ASN A 1 90 ? 6.352 -10.855 11.071 1.00 92.81 90 ASN A N 1
ATOM 705 C CA . ASN A 1 90 ? 6.972 -12.190 11.130 1.00 92.81 90 ASN A CA 1
ATOM 706 C C . ASN A 1 90 ? 6.118 -13.341 10.562 1.00 92.81 90 ASN A C 1
ATOM 708 O O . ASN A 1 90 ? 6.417 -14.511 10.802 1.00 92.81 90 ASN A O 1
ATOM 712 N N . ARG A 1 91 ? 5.063 -13.042 9.797 1.00 93.69 91 ARG A N 1
ATOM 713 C CA . ARG A 1 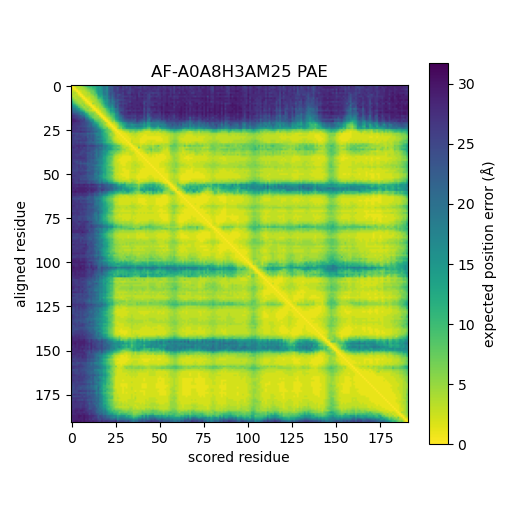91 ? 4.226 -14.039 9.124 1.00 93.69 91 ARG A CA 1
ATOM 714 C C . ARG A 1 91 ? 4.387 -13.913 7.623 1.00 93.69 91 ARG A C 1
ATOM 716 O O . ARG A 1 91 ? 4.206 -12.833 7.073 1.00 93.69 91 ARG A O 1
ATOM 723 N N . THR A 1 92 ? 4.706 -15.029 6.976 1.00 96.31 92 THR A N 1
ATOM 724 C CA . THR A 1 92 ? 4.732 -15.129 5.514 1.00 96.31 92 THR A CA 1
ATOM 725 C C . THR A 1 92 ? 3.417 -15.727 5.045 1.00 96.31 92 THR A C 1
ATOM 727 O O . THR A 1 92 ? 2.997 -16.764 5.551 1.00 96.31 92 THR A O 1
ATOM 730 N N . THR A 1 93 ? 2.767 -15.066 4.098 1.00 94.94 93 THR A N 1
ATOM 731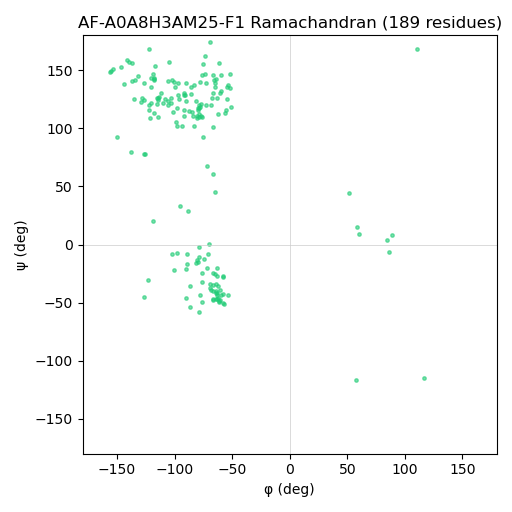 C CA . THR A 1 93 ? 1.467 -15.461 3.541 1.00 94.94 93 THR A CA 1
ATOM 732 C C .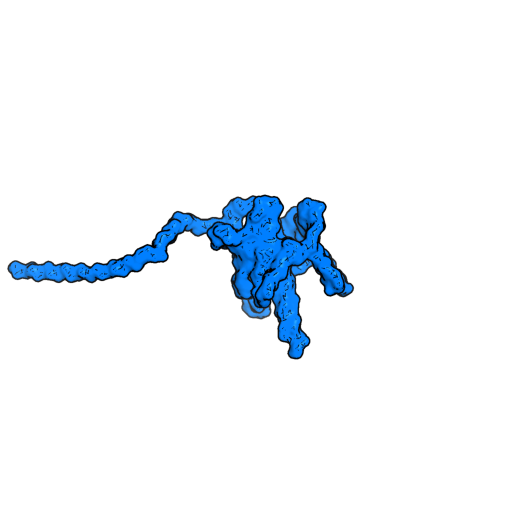 THR A 1 93 ? 1.486 -15.304 2.030 1.00 94.94 93 THR A C 1
ATOM 734 O O . THR A 1 93 ? 2.279 -14.525 1.488 1.00 94.94 93 THR A O 1
ATOM 737 N N . GLU A 1 94 ? 0.634 -16.038 1.322 1.00 94.62 94 GLU A N 1
ATOM 738 C CA . GLU A 1 94 ? 0.507 -15.840 -0.117 1.00 94.62 94 GLU A CA 1
ATOM 739 C C . GLU A 1 94 ? -0.218 -14.525 -0.407 1.00 94.62 94 GLU A C 1
ATOM 741 O O . GLU A 1 94 ? -1.232 -14.177 0.203 1.00 94.62 94 GLU A O 1
ATOM 746 N N . LEU A 1 95 ? 0.261 -13.786 -1.406 1.00 91.62 95 LEU A N 1
ATOM 747 C CA . LEU A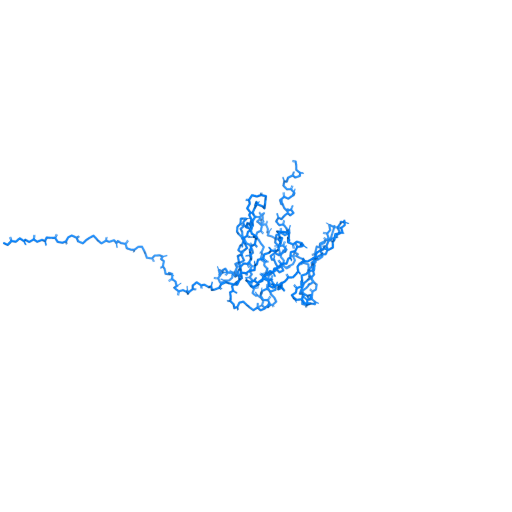 1 95 ? -0.331 -12.498 -1.758 1.00 91.62 95 LEU A CA 1
ATOM 748 C C . LEU A 1 95 ? -1.786 -12.641 -2.229 1.00 91.62 95 LEU A C 1
ATOM 750 O O . LEU A 1 95 ? -2.567 -11.702 -2.110 1.00 91.62 95 LEU A O 1
ATOM 754 N N . ASP A 1 96 ? -2.150 -13.795 -2.790 1.00 88.25 96 ASP A N 1
ATOM 755 C CA . ASP A 1 96 ? -3.518 -14.088 -3.218 1.00 88.25 96 ASP A CA 1
ATOM 756 C C . ASP A 1 96 ? -4.427 -14.551 -2.063 1.00 88.25 96 ASP A C 1
ATOM 758 O O . ASP A 1 96 ? -5.641 -14.460 -2.210 1.00 88.25 96 ASP A O 1
ATOM 762 N N . GLU A 1 97 ? -3.889 -14.954 -0.909 1.00 87.00 97 GLU A N 1
ATOM 763 C CA . GLU A 1 97 ? -4.684 -15.167 0.313 1.00 87.00 97 GLU A CA 1
ATOM 764 C C . GLU A 1 97 ? -5.018 -13.832 0.982 1.00 87.00 97 GLU A C 1
ATOM 766 O O . GLU A 1 97 ? -6.157 -13.580 1.371 1.00 87.00 97 GLU A O 1
ATOM 771 N N . VAL A 1 98 ? -4.025 -12.946 1.060 1.00 84.94 98 VAL A N 1
ATOM 772 C CA . VAL A 1 98 ? -4.156 -11.625 1.687 1.00 84.94 98 VAL A CA 1
ATOM 773 C C . VAL A 1 98 ? -4.911 -10.638 0.790 1.00 84.94 98 VAL A C 1
ATOM 775 O O . VAL A 1 98 ? -5.641 -9.770 1.269 1.00 84.94 98 VAL A O 1
ATOM 778 N N . PHE A 1 99 ? -4.759 -10.784 -0.528 1.00 85.06 99 PHE A N 1
ATOM 779 C CA . PHE A 1 99 ? -5.487 -10.034 -1.546 1.00 85.06 99 PHE A CA 1
ATOM 780 C C . PHE A 1 99 ? -6.156 -10.994 -2.527 1.00 85.06 99 PHE A C 1
ATOM 782 O O . PHE A 1 99 ? -5.674 -11.134 -3.664 1.00 85.06 99 PHE A O 1
ATOM 789 N N . PRO A 1 100 ? -7.285 -11.615 -2.149 1.00 83.44 100 PRO A N 1
ATOM 790 C CA . PRO A 1 100 ? -8.011 -12.530 -3.013 1.00 83.44 100 PRO A CA 1
ATOM 791 C C . PRO A 1 100 ? -8.296 -11.918 -4.378 1.00 83.44 100 PRO A C 1
ATOM 793 O O . PRO A 1 100 ? -8.716 -10.761 -4.514 1.00 83.44 100 PRO A O 1
ATOM 796 N N . ARG A 1 101 ? -8.045 -12.716 -5.420 1.00 78.00 101 ARG A N 1
ATOM 797 C CA . ARG A 1 101 ? -8.428 -1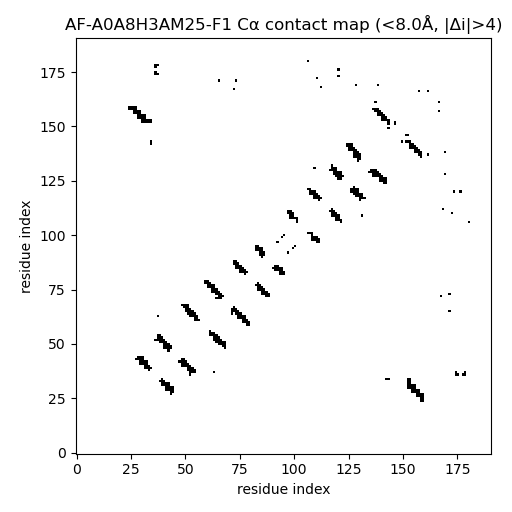2.363 -6.787 1.00 78.00 101 ARG A CA 1
ATOM 798 C C . ARG A 1 101 ? -9.954 -12.269 -6.842 1.00 78.00 101 ARG A C 1
ATOM 800 O O . ARG A 1 101 ? -10.635 -13.224 -6.463 1.00 78.00 101 ARG A O 1
ATOM 807 N N . PRO A 1 102 ? -10.522 -11.154 -7.316 1.00 74.00 102 PRO A N 1
ATOM 808 C CA . PRO A 1 102 ? -11.958 -11.080 -7.494 1.00 74.00 102 PRO A CA 1
ATOM 809 C C . PRO A 1 102 ? -12.383 -12.070 -8.585 1.00 74.00 102 PRO A C 1
ATOM 811 O O . PRO A 1 102 ? -11.710 -12.228 -9.600 1.00 74.00 102 PRO A O 1
ATOM 814 N N . LYS A 1 103 ? -13.536 -12.722 -8.391 1.00 72.31 103 LYS A N 1
ATOM 815 C CA . LYS A 1 103 ? -14.117 -13.658 -9.377 1.00 72.31 103 LYS A CA 1
ATOM 816 C C . LYS A 1 103 ? -14.492 -12.980 -10.704 1.00 72.31 103 LYS A C 1
ATOM 818 O O . LYS A 1 103 ? -14.666 -13.647 -11.715 1.00 72.31 103 LYS A O 1
ATOM 823 N N . LYS A 1 104 ? -14.659 -11.656 -10.691 1.00 69.38 104 LYS A N 1
ATOM 824 C CA . LYS A 1 104 ? -14.893 -10.813 -11.873 1.00 69.38 104 LYS A CA 1
ATOM 825 C C . LYS A 1 104 ? -13.605 -10.052 -12.189 1.00 69.38 104 LYS A C 1
ATOM 827 O O . LYS A 1 104 ? -12.828 -9.817 -11.270 1.00 69.38 104 LYS A O 1
ATOM 832 N N . MET A 1 105 ? -13.422 -9.601 -13.435 1.00 64.38 105 MET A N 1
ATOM 833 C CA . MET A 1 105 ? -12.297 -8.754 -13.892 1.00 64.38 105 MET A CA 1
ATOM 834 C C . MET A 1 105 ? -12.283 -7.344 -13.252 1.00 64.38 105 MET A C 1
ATOM 836 O O . MET A 1 105 ? -12.134 -6.332 -13.928 1.00 64.38 105 MET A O 1
ATOM 840 N N . SER A 1 106 ? -12.494 -7.248 -11.942 1.00 67.75 106 SER A N 1
ATOM 841 C CA . SER A 1 106 ? -12.397 -6.011 -11.185 1.00 67.75 106 SER A CA 1
ATOM 842 C C . SER A 1 106 ? -10.965 -5.844 -10.674 1.00 67.75 106 SER A C 1
ATOM 844 O O . SER A 1 106 ? -10.378 -6.806 -10.189 1.00 67.75 106 SER A O 1
ATOM 846 N N . PRO A 1 107 ? -10.396 -4.634 -10.713 1.00 67.12 107 PRO A N 1
ATOM 847 C CA . PRO A 1 107 ? -9.123 -4.356 -10.054 1.00 67.12 107 PRO A CA 1
ATOM 848 C C . PRO A 1 107 ? -9.259 -4.257 -8.524 1.00 67.12 107 PRO A C 1
ATOM 850 O O . PRO A 1 107 ? -8.253 -4.246 -7.821 1.00 67.12 107 PRO A O 1
ATOM 853 N N . SER A 1 108 ? -10.485 -4.176 -7.990 1.00 76.38 108 SER A N 1
ATOM 854 C CA . SER A 1 108 ? -10.705 -3.984 -6.556 1.00 76.38 108 SER A CA 1
ATOM 855 C C . SER A 1 108 ? -10.482 -5.287 -5.791 1.00 76.38 108 SER A C 1
ATOM 857 O O . SER A 1 108 ? -11.160 -6.287 -6.037 1.00 76.38 108 SER A O 1
ATOM 859 N N . ARG A 1 109 ? -9.540 -5.258 -4.845 1.00 82.88 109 ARG A N 1
ATOM 860 C CA . ARG A 1 109 ? -9.243 -6.363 -3.926 1.00 82.88 109 ARG A CA 1
ATOM 861 C C . ARG A 1 109 ? -9.497 -5.924 -2.493 1.00 82.88 109 ARG A C 1
ATOM 863 O O . ARG A 1 109 ? -9.223 -4.775 -2.149 1.00 82.88 109 ARG A O 1
ATOM 870 N N . VAL A 1 110 ? -10.037 -6.839 -1.694 1.00 92.00 110 VAL A N 1
ATOM 871 C CA . VAL A 1 110 ? -10.244 -6.648 -0.256 1.00 92.00 110 VAL A CA 1
ATOM 872 C C . VAL A 1 110 ? -9.017 -7.181 0.464 1.00 92.00 110 VAL A C 1
ATOM 874 O O . VAL A 1 110 ? -8.583 -8.290 0.177 1.00 92.00 110 VAL A O 1
ATOM 877 N N . TYR A 1 111 ? -8.479 -6.382 1.368 1.00 91.81 111 TYR A N 1
ATOM 878 C CA . TYR A 1 111 ? -7.463 -6.767 2.327 1.00 91.81 111 TYR A CA 1
ATOM 879 C C . TYR A 1 111 ? -8.128 -7.010 3.680 1.00 91.81 111 TYR A C 1
ATOM 881 O O . TYR A 1 111 ? -9.029 -6.256 4.054 1.00 91.81 111 TYR A O 1
ATOM 889 N N . THR A 1 112 ? -7.682 -8.045 4.391 1.00 92.00 112 THR A N 1
ATOM 890 C CA . THR A 1 112 ? -8.130 -8.352 5.756 1.00 92.00 112 THR A CA 1
ATOM 891 C C . THR A 1 112 ? -6.951 -8.198 6.706 1.00 92.00 112 THR A C 1
ATOM 893 O O . THR A 1 112 ? -5.929 -8.859 6.534 1.00 92.00 112 THR A O 1
ATOM 896 N N . MET A 1 113 ? -7.090 -7.312 7.687 1.00 90.88 113 MET A N 1
ATOM 897 C CA . MET A 1 113 ? -6.118 -7.115 8.757 1.00 90.88 113 MET A CA 1
ATOM 898 C C . MET A 1 113 ? -6.160 -8.266 9.775 1.00 90.88 113 MET A C 1
ATOM 900 O O . MET A 1 113 ? -7.155 -8.992 9.850 1.00 90.88 113 MET A O 1
ATOM 904 N N . PRO A 1 114 ? -5.108 -8.431 10.600 1.00 86.38 114 PRO A N 1
ATOM 905 C CA . PRO A 1 114 ? -5.086 -9.439 11.662 1.00 86.38 114 PRO A CA 1
ATOM 906 C C . PRO A 1 114 ? -6.222 -9.311 12.688 1.00 86.38 114 PRO A C 1
ATOM 908 O O . PRO A 1 114 ? -6.624 -10.316 13.268 1.00 86.38 114 PRO A O 1
ATOM 911 N N . ASP A 1 115 ? -6.743 -8.100 12.897 1.00 88.31 115 ASP A N 1
ATOM 912 C CA . ASP A 1 115 ? -7.884 -7.810 13.777 1.00 88.31 115 ASP A CA 1
ATOM 913 C C . ASP A 1 115 ? -9.250 -8.147 13.141 1.00 88.31 115 ASP A C 1
ATOM 915 O O . ASP A 1 115 ? -10.290 -7.995 13.777 1.00 88.31 115 ASP A O 1
ATOM 919 N N . GLY A 1 116 ? -9.257 -8.613 11.888 1.00 90.38 116 GLY A N 1
ATOM 920 C CA . GLY A 1 116 ? -10.457 -8.918 11.112 1.00 90.38 116 GLY A CA 1
ATOM 921 C C . GLY A 1 116 ? -11.044 -7.721 10.362 1.00 90.38 116 GLY A C 1
ATOM 922 O O . GLY A 1 116 ? -11.954 -7.911 9.553 1.00 90.38 116 GLY A O 1
ATOM 923 N N . SER A 1 117 ? -10.524 -6.507 10.565 1.00 91.81 117 SER A N 1
ATOM 924 C CA . SER A 1 117 ? -10.973 -5.334 9.820 1.00 91.81 117 SER A CA 1
ATOM 925 C C . SER A 1 117 ? -10.607 -5.461 8.340 1.00 91.81 11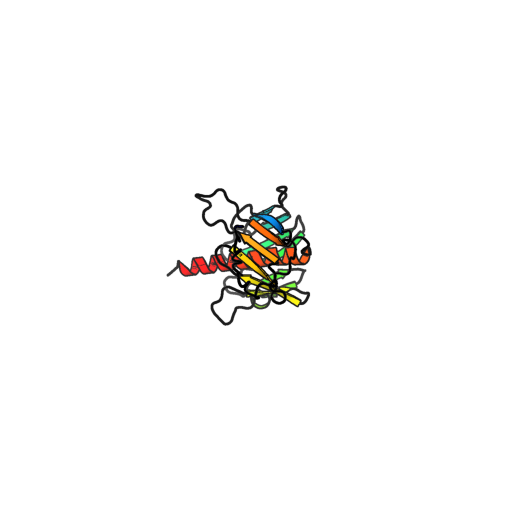7 SER A C 1
ATOM 927 O O . SER A 1 117 ? -9.597 -6.056 7.956 1.00 91.81 117 SER A O 1
ATOM 929 N N . GLN A 1 118 ? -11.471 -4.936 7.473 1.00 95.12 118 GLN A N 1
ATOM 930 C CA . GLN A 1 118 ? -11.316 -5.080 6.031 1.00 95.12 118 GLN A CA 1
ATOM 931 C C . GLN A 1 118 ? -11.360 -3.735 5.330 1.00 95.12 118 GLN A C 1
ATOM 933 O O . GLN A 1 118 ? -12.224 -2.899 5.598 1.00 95.12 118 GLN A O 1
ATOM 938 N N . PHE A 1 119 ? -10.490 -3.555 4.344 1.00 95.31 119 PHE A N 1
ATOM 939 C CA . PHE A 1 119 ? -10.549 -2.412 3.441 1.00 95.31 119 PHE A CA 1
ATOM 940 C C . PHE A 1 119 ? -10.204 -2.823 2.016 1.00 95.31 119 PHE A C 1
ATOM 942 O O . PHE A 1 119 ? -9.600 -3.862 1.767 1.00 95.31 119 PHE A O 1
ATOM 949 N N . LYS A 1 120 ? -10.626 -2.017 1.046 1.00 94.62 120 LYS A N 1
ATOM 950 C CA . LYS A 1 120 ? -10.344 -2.265 -0.368 1.00 94.62 120 LYS A CA 1
ATOM 951 C C . LYS A 1 120 ? -9.882 -1.009 -1.071 1.00 94.62 120 LYS A C 1
ATOM 953 O O . LYS A 1 120 ? -10.449 0.062 -0.862 1.00 94.62 120 LYS A O 1
ATOM 958 N N . TRP A 1 121 ? -8.922 -1.180 -1.969 1.00 93.94 121 TRP A N 1
ATOM 959 C CA . TRP A 1 121 ? -8.497 -0.126 -2.878 1.00 93.94 121 TRP A CA 1
ATOM 960 C C . TRP A 1 121 ? -9.426 -0.075 -4.099 1.00 93.94 121 TRP A C 1
ATOM 962 O O . TRP A 1 121 ? -9.840 -1.112 -4.641 1.00 93.94 121 TRP A O 1
ATOM 972 N N . LYS A 1 122 ? -9.811 1.134 -4.516 1.00 91.00 122 LYS A N 1
ATOM 973 C CA . LYS A 1 122 ? -10.631 1.380 -5.712 1.00 91.00 122 LYS A CA 1
ATOM 974 C C . LYS A 1 122 ? -10.245 2.696 -6.384 1.00 91.00 122 LYS A C 1
ATOM 976 O O . LYS A 1 122 ? -9.850 3.634 -5.706 1.00 91.00 122 LYS A O 1
ATOM 981 N N . GLY A 1 123 ? -10.454 2.790 -7.694 1.00 88.44 123 GLY A N 1
ATOM 982 C CA . GLY A 1 123 ? -10.163 3.991 -8.485 1.00 88.44 123 GLY A CA 1
ATOM 983 C C . GLY A 1 123 ? -8.982 3.803 -9.438 1.00 88.44 123 GLY A C 1
ATOM 984 O O . GLY A 1 123 ? -8.277 2.795 -9.378 1.00 88.44 123 GLY A O 1
ATOM 985 N N . ALA A 1 124 ? -8.811 4.760 -10.352 1.00 78.44 124 ALA A N 1
ATOM 986 C CA . ALA A 1 124 ? -7.811 4.709 -11.425 1.00 78.44 124 ALA A CA 1
ATOM 987 C C . ALA A 1 124 ? -6.907 5.955 -11.462 1.00 78.44 124 ALA A C 1
ATOM 989 O O . ALA A 1 124 ? -5.692 5.844 -11.622 1.00 78.44 124 ALA A O 1
ATOM 990 N N . ASP A 1 125 ? -7.498 7.145 -11.347 1.00 80.19 125 ASP A N 1
ATOM 991 C CA . ASP A 1 125 ? -6.790 8.430 -11.246 1.00 80.19 125 ASP A CA 1
ATOM 992 C C . ASP A 1 125 ? -6.429 8.756 -9.799 1.00 80.19 125 ASP A C 1
ATOM 994 O O . ASP A 1 125 ? -5.268 8.965 -9.459 1.00 80.19 125 ASP A O 1
ATOM 998 N N . MET A 1 126 ? -7.453 8.730 -8.955 1.00 89.62 126 MET A N 1
ATOM 999 C CA . MET A 1 126 ? -7.363 8.860 -7.513 1.00 89.62 126 MET A CA 1
ATOM 1000 C C . MET A 1 126 ? -7.816 7.535 -6.914 1.00 89.62 126 MET A C 1
ATOM 1002 O O . MET A 1 126 ? -8.877 7.014 -7.281 1.00 89.62 126 MET A O 1
ATOM 1006 N N . ILE A 1 127 ? -6.971 6.957 -6.069 1.00 92.81 127 ILE A N 1
ATOM 1007 C CA . ILE A 1 127 ? -7.166 5.612 -5.537 1.00 92.81 127 ILE A CA 1
ATOM 1008 C C . ILE A 1 127 ? -7.543 5.742 -4.065 1.00 92.81 127 ILE A C 1
ATOM 1010 O O . ILE A 1 127 ? -6.830 6.365 -3.294 1.00 92.81 127 ILE A O 1
ATOM 1014 N N . TYR A 1 128 ? -8.660 5.149 -3.675 1.00 94.81 128 TYR A N 1
ATOM 1015 C CA . TYR A 1 128 ? -9.201 5.227 -2.325 1.00 94.81 128 TYR A CA 1
ATOM 1016 C C . TYR A 1 128 ? -9.112 3.871 -1.648 1.00 94.81 128 TYR A C 1
ATOM 1018 O O . TYR A 1 128 ? -9.590 2.884 -2.215 1.00 94.81 128 TYR A O 1
ATOM 1026 N N . ALA A 1 129 ? -8.580 3.833 -0.434 1.00 96.00 129 ALA A N 1
ATOM 1027 C CA . ALA A 1 129 ? -8.760 2.728 0.488 1.00 96.00 129 ALA A CA 1
ATOM 1028 C C . ALA A 1 129 ? -10.039 2.970 1.289 1.00 96.00 129 ALA A C 1
ATOM 1030 O O . ALA A 1 129 ? -10.140 3.919 2.062 1.00 96.00 129 ALA A O 1
ATOM 1031 N N . VAL A 1 130 ? -11.034 2.109 1.100 1.00 95.50 130 VAL A N 1
ATOM 1032 C CA . VAL A 1 130 ? -12.332 2.230 1.769 1.00 95.50 130 VAL A CA 1
ATOM 1033 C C . VAL A 1 130 ? -12.533 1.047 2.695 1.00 95.50 130 VAL A C 1
ATOM 1035 O O . VAL A 1 130 ? -12.459 -0.098 2.238 1.00 95.50 130 VAL A O 1
ATOM 1038 N N . ASN A 1 131 ? -12.827 1.323 3.964 1.00 95.56 131 ASN A N 1
ATOM 1039 C CA . ASN A 1 131 ? -13.217 0.299 4.924 1.00 95.56 131 ASN A CA 1
ATOM 1040 C C . ASN A 1 131 ? -14.502 -0.397 4.433 1.00 95.56 131 ASN A C 1
ATOM 1042 O O . ASN A 1 131 ? -15.464 0.246 4.003 1.00 95.56 131 ASN A O 1
ATOM 1046 N N . VAL A 1 132 ? -14.498 -1.729 4.414 1.00 94.75 132 VAL A N 1
ATOM 1047 C CA . VAL A 1 132 ? -15.577 -2.522 3.814 1.00 94.75 132 VAL A CA 1
ATOM 1048 C C . VAL A 1 132 ? -16.867 -2.404 4.617 1.00 94.75 132 VAL A C 1
ATOM 1050 O O . VAL A 1 132 ? -17.929 -2.303 3.998 1.00 94.75 132 VAL A O 1
ATOM 1053 N N . GLU A 1 133 ? -16.763 -2.381 5.942 1.00 94.19 133 GLU A N 1
ATOM 1054 C CA . GLU A 1 133 ? -17.882 -2.339 6.880 1.00 94.19 133 GLU A CA 1
ATOM 1055 C C . GLU A 1 133 ? -18.446 -0.922 7.002 1.00 94.19 133 GLU A C 1
ATOM 1057 O O . GLU A 1 133 ? -19.603 -0.682 6.663 1.00 94.19 133 GLU A O 1
ATOM 1062 N N . THR A 1 134 ? -17.610 0.043 7.389 1.00 93.44 134 THR A N 1
ATOM 1063 C CA . THR A 1 134 ? -18.057 1.416 7.677 1.00 93.44 134 THR A CA 1
ATOM 1064 C C . THR A 1 134 ? -18.257 2.261 6.424 1.00 93.44 134 THR A C 1
ATOM 1066 O O . THR A 1 134 ? -18.859 3.329 6.486 1.00 93.44 134 THR A O 1
ATOM 1069 N N . ARG A 1 135 ? -17.735 1.810 5.273 1.00 93.19 135 ARG A N 1
ATOM 1070 C CA . ARG A 1 135 ? -17.689 2.561 4.003 1.00 93.19 135 ARG A CA 1
ATOM 1071 C C . ARG A 1 135 ? -16.902 3.872 4.069 1.00 93.19 135 ARG A C 1
ATOM 1073 O O . ARG A 1 135 ? -16.909 4.619 3.089 1.00 93.19 135 ARG A O 1
ATOM 1080 N N . LEU A 1 136 ? -16.197 4.132 5.168 1.00 92.75 136 LEU A N 1
ATOM 1081 C CA . LEU A 1 136 ? -15.377 5.324 5.331 1.00 92.75 136 LEU A CA 1
ATOM 1082 C C . LEU A 1 136 ? -14.076 5.206 4.539 1.00 92.75 136 LEU A C 1
ATOM 1084 O O . LEU A 1 136 ? -13.506 4.122 4.380 1.00 92.75 136 LEU A O 1
ATOM 1088 N N . ASN A 1 137 ? -13.620 6.346 4.031 1.00 94.31 137 ASN A N 1
ATOM 1089 C CA . ASN A 1 137 ? -12.342 6.457 3.353 1.00 94.31 137 ASN A CA 1
ATOM 1090 C C . ASN A 1 137 ? -11.224 6.529 4.397 1.00 94.31 137 ASN A C 1
ATOM 1092 O O . ASN A 1 137 ? -11.198 7.458 5.199 1.00 94.31 137 ASN A O 1
ATOM 1096 N N . VAL A 1 138 ? -10.328 5.545 4.390 1.00 96.00 138 VAL A N 1
ATOM 1097 C CA . VAL A 1 138 ? -9.207 5.461 5.338 1.00 96.00 138 VAL A CA 1
ATOM 1098 C C . VAL A 1 138 ? -7.893 5.934 4.723 1.00 96.00 138 VAL A C 1
ATOM 1100 O O . VAL A 1 138 ? -7.000 6.340 5.461 1.00 96.00 138 VAL A O 1
ATOM 1103 N N . ALA A 1 139 ? -7.781 5.935 3.390 1.00 97.25 139 ALA A N 1
ATOM 1104 C CA . ALA A 1 139 ? -6.656 6.549 2.694 1.00 97.25 139 ALA A CA 1
ATOM 1105 C C . ALA A 1 139 ? -7.004 6.967 1.262 1.00 97.25 139 ALA A C 1
ATOM 1107 O O . ALA A 1 139 ? -7.782 6.304 0.579 1.00 97.25 139 ALA A O 1
ATOM 1108 N N . THR A 1 140 ? -6.356 8.019 0.773 1.00 96.69 140 THR A N 1
ATOM 1109 C CA . THR A 1 140 ? -6.481 8.511 -0.599 1.00 96.69 140 THR A CA 1
ATOM 1110 C C . THR A 1 140 ? -5.106 8.680 -1.219 1.00 96.69 140 THR A C 1
ATOM 1112 O O . THR A 1 140 ? -4.278 9.430 -0.725 1.00 96.69 140 THR A O 1
ATOM 1115 N N . TYR A 1 141 ? -4.865 8.020 -2.341 1.00 95.56 141 TYR A N 1
ATOM 1116 C CA . TYR A 1 141 ? -3.659 8.182 -3.132 1.00 95.56 141 TYR A CA 1
ATOM 1117 C C . TYR A 1 141 ? -3.937 9.030 -4.374 1.00 95.56 141 TYR A C 1
ATOM 1119 O O . TYR A 1 141 ? -4.759 8.680 -5.229 1.00 95.56 141 TYR A O 1
ATOM 1127 N N . TYR A 1 142 ? -3.201 10.131 -4.484 1.00 93.06 142 TYR A N 1
ATOM 1128 C CA . TYR A 1 142 ? -3.210 11.052 -5.609 1.00 93.06 142 TYR A CA 1
ATOM 1129 C C . TYR A 1 142 ? -2.032 10.738 -6.510 1.00 93.06 142 TYR A C 1
ATOM 1131 O O . TYR A 1 142 ? -0.875 11.055 -6.218 1.00 93.06 142 TYR A O 1
ATOM 1139 N N . ARG A 1 143 ? -2.341 10.113 -7.641 1.00 88.69 143 ARG A N 1
ATOM 1140 C CA . ARG A 1 143 ? -1.344 9.762 -8.636 1.00 88.69 143 ARG A CA 1
ATOM 1141 C C . ARG A 1 143 ? -1.023 10.965 -9.521 1.00 88.69 143 ARG A C 1
ATOM 1143 O O . ARG A 1 143 ? -1.892 11.463 -10.235 1.00 88.69 143 ARG A O 1
ATOM 1150 N N . SER A 1 144 ? 0.244 11.360 -9.593 1.00 84.50 144 SER A N 1
ATOM 1151 C CA . SER A 1 144 ? 0.697 12.283 -10.637 1.00 84.50 144 SER A CA 1
ATOM 1152 C C . SER A 1 144 ? 0.871 11.534 -11.967 1.00 84.50 144 SER A C 1
ATOM 1154 O O . SER A 1 144 ? 1.645 10.581 -12.060 1.00 84.50 144 SER A O 1
ATOM 1156 N N . ARG A 1 145 ? 0.105 11.908 -13.005 1.00 69.12 145 ARG A N 1
ATOM 1157 C CA . ARG A 1 145 ? 0.123 11.235 -14.325 1.00 69.12 145 ARG A CA 1
ATOM 1158 C C . ARG A 1 145 ? 1.147 11.795 -15.317 1.00 69.12 145 ARG A C 1
ATOM 1160 O O . ARG A 1 145 ? 1.451 11.115 -16.290 1.00 69.12 145 ARG A O 1
ATOM 1167 N N . MET A 1 146 ? 1.680 12.997 -15.100 1.00 62.69 146 MET A N 1
ATOM 1168 C CA . MET A 1 146 ? 2.568 13.667 -16.061 1.00 62.69 146 MET A CA 1
ATOM 1169 C C . MET A 1 146 ? 3.749 14.340 -15.361 1.00 62.69 146 MET A C 1
ATOM 1171 O O . MET A 1 146 ? 3.749 15.553 -15.192 1.00 62.69 146 MET A O 1
ATOM 1175 N N . HIS A 1 147 ? 4.784 13.582 -14.998 1.00 54.59 147 HIS A N 1
ATOM 1176 C CA . HIS A 1 147 ? 6.008 14.173 -14.434 1.00 54.59 147 HIS A CA 1
ATOM 1177 C C . HIS A 1 147 ? 6.776 15.065 -15.410 1.00 54.59 147 HIS A C 1
ATOM 1179 O O . HIS A 1 147 ? 7.485 15.964 -14.979 1.00 54.59 147 HIS A O 1
ATOM 1185 N N . LEU A 1 148 ? 6.619 14.838 -16.719 1.00 55.56 148 LEU A N 1
ATOM 1186 C CA . LEU A 1 148 ? 7.288 15.631 -17.754 1.00 55.56 148 LEU A CA 1
ATOM 1187 C C . LEU A 1 148 ? 6.714 17.051 -17.896 1.00 55.56 148 LEU A C 1
ATOM 1189 O O . LEU A 1 148 ? 7.390 17.914 -18.438 1.00 55.56 148 LEU A O 1
ATOM 1193 N N . ILE A 1 149 ? 5.481 17.293 -17.431 1.00 59.00 149 ILE A N 1
ATOM 1194 C CA . ILE A 1 149 ? 4.777 18.578 -17.613 1.00 59.00 149 ILE A CA 1
ATOM 1195 C C . ILE A 1 149 ? 4.368 19.189 -16.265 1.00 59.00 149 ILE A C 1
ATOM 1197 O O . ILE A 1 149 ? 4.331 20.407 -16.123 1.00 59.00 149 ILE A O 1
ATOM 1201 N N . ASN A 1 150 ? 4.091 18.362 -15.253 1.00 57.94 150 ASN A N 1
ATOM 1202 C CA . ASN A 1 150 ? 3.680 18.805 -13.928 1.00 57.94 150 ASN A CA 1
ATOM 1203 C C . ASN A 1 150 ? 4.731 18.451 -12.873 1.00 57.94 150 ASN A C 1
ATOM 1205 O O . ASN A 1 150 ? 5.029 17.282 -12.631 1.00 57.94 150 ASN A O 1
ATOM 1209 N N . SER A 1 151 ? 5.183 19.470 -12.142 1.00 71.94 151 SER A N 1
ATOM 1210 C CA . SER A 1 151 ? 6.023 19.343 -10.942 1.00 71.94 151 SER A CA 1
ATOM 1211 C C . SER A 1 151 ? 5.280 18.764 -9.727 1.00 71.94 151 SER A C 1
ATOM 1213 O O . SER A 1 151 ? 5.863 18.617 -8.652 1.00 71.94 151 SER A O 1
ATOM 1215 N N . LYS A 1 152 ? 3.990 18.426 -9.870 1.00 82.69 152 LYS A N 1
ATOM 1216 C CA . LYS A 1 152 ? 3.178 17.860 -8.789 1.00 82.69 152 LYS A CA 1
ATOM 1217 C C . LYS A 1 152 ? 3.658 16.450 -8.451 1.00 82.69 152 LYS A C 1
ATOM 1219 O O . LYS A 1 152 ? 3.628 15.553 -9.299 1.00 82.69 152 LYS A O 1
ATOM 1224 N N . LYS A 1 153 ? 4.078 16.265 -7.201 1.00 89.06 153 LYS A N 1
ATOM 1225 C CA . LYS A 1 153 ? 4.434 14.961 -6.636 1.00 89.06 153 LYS A CA 1
ATOM 1226 C C . LYS A 1 153 ? 3.174 14.150 -6.342 1.00 89.06 153 LYS A C 1
ATOM 1228 O O . LYS A 1 153 ? 2.092 14.709 -6.167 1.00 89.06 153 LYS A O 1
ATOM 1233 N N . SER A 1 154 ? 3.320 12.831 -6.325 1.00 92.62 154 SER A N 1
ATOM 1234 C CA . SER A 1 154 ? 2.246 11.950 -5.867 1.00 92.62 154 SER A CA 1
ATOM 1235 C C . SER A 1 154 ? 2.132 12.027 -4.348 1.00 92.62 154 SER A C 1
ATOM 1237 O O . SER A 1 154 ? 3.142 12.203 -3.665 1.00 92.62 154 SER A O 1
ATOM 1239 N N . MET A 1 155 ? 0.913 11.895 -3.835 1.00 95.06 155 MET A N 1
ATOM 1240 C CA . MET A 1 155 ? 0.621 12.026 -2.407 1.00 95.06 155 MET A CA 1
ATOM 1241 C C . MET A 1 155 ? -0.234 10.858 -1.937 1.00 95.06 155 MET A C 1
ATOM 1243 O O . MET A 1 155 ? -1.083 10.377 -2.688 1.00 95.06 155 MET A O 1
ATOM 1247 N N . LEU A 1 156 ? -0.012 10.411 -0.708 1.00 96.44 156 LEU A N 1
ATOM 1248 C CA . LEU A 1 156 ? -0.829 9.424 -0.019 1.00 96.44 156 LEU A CA 1
ATOM 1249 C C . LEU A 1 156 ? -1.356 10.059 1.268 1.00 96.44 156 LEU A C 1
ATOM 1251 O O . LEU A 1 156 ? -0.601 10.265 2.208 1.00 96.44 156 LEU A O 1
ATOM 1255 N N . ASP A 1 157 ? -2.645 10.353 1.303 1.00 96.69 157 ASP A N 1
ATOM 1256 C CA . ASP A 1 157 ? -3.337 10.856 2.483 1.00 96.69 157 ASP A CA 1
ATOM 1257 C C . ASP A 1 157 ? -3.894 9.677 3.277 1.00 96.69 157 ASP A C 1
ATOM 1259 O O . ASP A 1 157 ? -4.587 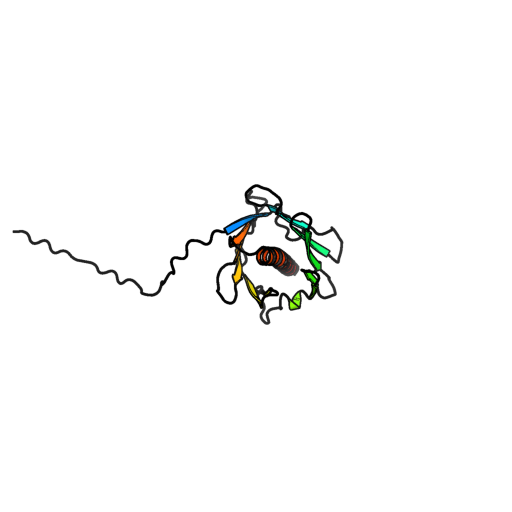8.833 2.713 1.00 96.69 157 ASP A O 1
ATOM 1263 N N . ILE A 1 158 ? -3.625 9.613 4.575 1.00 96.56 158 ILE A N 1
ATOM 1264 C CA . ILE A 1 158 ? -4.158 8.590 5.486 1.00 96.56 158 ILE A CA 1
ATOM 1265 C C . ILE A 1 158 ? -5.004 9.288 6.551 1.00 96.56 158 ILE A C 1
ATOM 1267 O O . ILE A 1 158 ? -4.682 10.399 6.965 1.00 96.56 158 ILE A O 1
ATOM 1271 N N . ALA A 1 159 ? -6.105 8.672 6.985 1.00 94.62 159 ALA A N 1
ATOM 1272 C CA . ALA A 1 159 ? -6.947 9.229 8.042 1.00 94.62 159 ALA A CA 1
ATOM 1273 C C . ALA A 1 159 ? -6.122 9.523 9.311 1.00 94.62 159 ALA A C 1
ATOM 1275 O O . ALA A 1 159 ? -5.446 8.640 9.841 1.00 94.62 159 ALA A O 1
ATOM 1276 N N . ALA A 1 160 ? -6.179 10.760 9.809 1.00 86.62 160 ALA A N 1
ATOM 1277 C CA . ALA A 1 160 ? -5.479 11.142 11.027 1.00 86.62 160 ALA A CA 1
ATOM 1278 C C . ALA A 1 160 ? -6.061 10.376 12.219 1.00 86.62 160 ALA A C 1
ATOM 1280 O O . ALA A 1 160 ? -7.277 10.237 12.358 1.00 86.62 160 ALA A O 1
ATOM 1281 N N . GLY A 1 161 ? -5.177 9.861 13.072 1.00 88.44 161 GLY A N 1
ATOM 1282 C CA . GLY A 1 161 ? -5.552 8.968 14.167 1.00 88.44 161 GLY A CA 1
ATOM 1283 C C . GLY A 1 161 ? -5.677 7.496 13.765 1.00 88.44 161 GLY A C 1
ATOM 1284 O O . GLY A 1 161 ? -6.024 6.679 14.616 1.00 88.44 161 GLY A O 1
ATOM 1285 N N . ALA A 1 162 ? -5.371 7.131 12.512 1.00 91.94 162 ALA A N 1
ATOM 1286 C CA . ALA A 1 162 ? -5.099 5.740 12.172 1.00 91.94 162 ALA A CA 1
ATOM 1287 C C . ALA A 1 162 ? -4.009 5.186 13.100 1.00 91.94 162 ALA A C 1
ATOM 1289 O O . ALA A 1 162 ? -3.015 5.860 13.383 1.00 91.94 162 ALA A O 1
ATOM 1290 N N . SER A 1 163 ? -4.195 3.955 13.578 1.00 94.88 163 SER A N 1
ATOM 1291 C CA . SER A 1 163 ? -3.148 3.285 14.339 1.00 94.88 163 SER A CA 1
ATOM 1292 C C . SER A 1 163 ? -1.905 3.110 13.468 1.00 94.88 163 SER A C 1
ATOM 1294 O O . SER A 1 163 ? -1.973 3.059 12.234 1.00 94.88 163 SER A O 1
ATOM 1296 N N . THR A 1 164 ? -0.754 2.986 14.118 1.00 95.38 164 THR A N 1
ATOM 1297 C CA . THR A 1 164 ? 0.510 2.674 13.453 1.00 95.38 164 THR A CA 1
ATOM 1298 C C . THR A 1 164 ? 0.389 1.413 12.588 1.00 95.38 164 THR A C 1
ATOM 1300 O O . THR A 1 164 ? 0.776 1.427 11.425 1.00 95.38 164 THR A O 1
ATOM 1303 N N . GLU A 1 165 ? -0.266 0.369 13.102 1.00 94.88 165 GLU A N 1
ATOM 1304 C CA . GLU A 1 165 ? -0.507 -0.891 12.383 1.00 94.88 165 GLU A CA 1
ATOM 1305 C C . GLU A 1 165 ? -1.398 -0.717 11.143 1.00 94.88 165 GLU A C 1
ATOM 1307 O O . GLU A 1 165 ? -1.124 -1.294 10.090 1.00 94.88 165 GLU A O 1
ATOM 1312 N N . LEU A 1 166 ? -2.460 0.095 11.240 1.00 95.19 166 LEU A N 1
ATOM 1313 C CA . LEU A 1 166 ? -3.316 0.406 10.094 1.00 95.19 166 LEU A CA 1
ATOM 1314 C C . LEU A 1 166 ? -2.546 1.219 9.050 1.00 95.19 166 LEU A C 1
ATOM 1316 O O . LEU A 1 166 ? -2.690 0.978 7.854 1.00 95.19 166 LEU A O 1
ATOM 1320 N N . THR A 1 167 ? -1.715 2.159 9.493 1.00 96.50 167 THR A N 1
ATOM 1321 C CA . THR A 1 167 ? -0.883 2.983 8.610 1.00 96.50 167 THR A CA 1
ATOM 1322 C C . THR A 1 167 ? 0.124 2.118 7.853 1.00 96.50 167 THR A C 1
ATOM 1324 O O . THR A 1 167 ? 0.195 2.211 6.627 1.00 96.50 167 THR A O 1
ATOM 1327 N N . ASP A 1 168 ? 0.822 1.212 8.545 1.00 96.75 168 ASP A N 1
ATOM 1328 C CA . ASP A 1 168 ? 1.725 0.235 7.927 1.00 96.75 168 ASP A CA 1
ATOM 1329 C C . ASP A 1 168 ? 0.988 -0.611 6.890 1.00 96.75 168 ASP A C 1
ATOM 1331 O O . ASP A 1 168 ? 1.412 -0.704 5.736 1.00 96.75 168 ASP A O 1
ATOM 1335 N N . ALA A 1 169 ? -0.157 -1.184 7.273 1.00 95.94 169 ALA A N 1
ATOM 1336 C CA . ALA A 1 169 ? -0.970 -1.989 6.375 1.00 95.94 169 ALA A CA 1
ATOM 1337 C C . ALA A 1 169 ? -1.395 -1.181 5.139 1.00 95.94 169 ALA A C 1
ATOM 1339 O O . ALA A 1 169 ? -1.304 -1.675 4.015 1.00 95.94 169 ALA A O 1
ATOM 1340 N N . LEU A 1 170 ? -1.808 0.078 5.296 1.00 96.50 170 LEU A N 1
ATOM 1341 C CA . LEU A 1 170 ? -2.180 0.947 4.179 1.00 96.50 170 LEU A CA 1
ATOM 1342 C C . LEU A 1 170 ? -0.999 1.219 3.242 1.00 96.50 170 LEU A C 1
ATOM 1344 O O . LEU A 1 170 ? -1.166 1.105 2.030 1.00 96.50 170 LEU A O 1
ATOM 1348 N N . VAL A 1 171 ? 0.198 1.489 3.764 1.00 96.62 171 VAL A N 1
ATOM 1349 C CA . VAL A 1 171 ? 1.403 1.688 2.937 1.00 96.62 171 VAL A CA 1
ATOM 1350 C C . VAL A 1 171 ? 1.770 0.409 2.177 1.00 96.62 171 VAL A C 1
ATOM 1352 O O . VAL A 1 171 ? 1.982 0.446 0.962 1.00 96.62 171 VAL A O 1
ATOM 1355 N N . VAL A 1 172 ? 1.782 -0.739 2.859 1.00 96.06 172 VAL A N 1
ATOM 1356 C CA . VAL A 1 172 ? 2.094 -2.047 2.257 1.00 96.06 172 VAL A CA 1
ATOM 1357 C C . VAL A 1 172 ? 1.083 -2.403 1.170 1.00 96.06 172 VAL A C 1
ATOM 1359 O O . VAL A 1 172 ? 1.441 -2.766 0.045 1.00 96.06 172 VAL A O 1
ATOM 1362 N N . THR A 1 173 ? -0.203 -2.267 1.481 1.00 95.38 173 THR A N 1
ATOM 1363 C CA . THR A 1 173 ? -1.284 -2.610 0.557 1.00 95.38 173 THR A CA 1
ATOM 1364 C C . THR A 1 173 ? -1.365 -1.664 -0.637 1.00 95.38 173 THR A C 1
ATOM 1366 O O . THR A 1 173 ? -1.662 -2.116 -1.746 1.00 95.38 173 THR A O 1
ATOM 1369 N N . TRP A 1 174 ? -1.049 -0.381 -0.446 1.00 95.19 174 TRP A N 1
ATOM 1370 C CA . TRP A 1 174 ? -0.908 0.589 -1.525 1.00 95.19 174 TRP A CA 1
ATOM 1371 C C . TRP A 1 174 ? 0.207 0.184 -2.498 1.00 95.19 174 TRP A C 1
ATOM 1373 O O . TRP A 1 174 ? -0.029 0.139 -3.709 1.00 95.19 174 TRP A O 1
ATOM 1383 N N . ALA A 1 175 ? 1.388 -0.183 -1.986 1.00 94.69 175 ALA A N 1
ATOM 1384 C CA . ALA A 1 175 ? 2.518 -0.595 -2.818 1.00 94.69 175 ALA A CA 1
ATOM 1385 C C . ALA A 1 175 ? 2.169 -1.822 -3.682 1.00 94.69 175 ALA A C 1
ATOM 1387 O O . ALA A 1 175 ? 2.427 -1.843 -4.890 1.00 94.69 175 ALA A O 1
ATOM 1388 N N . ILE A 1 176 ? 1.492 -2.812 -3.089 1.00 93.06 176 ILE A N 1
ATOM 1389 C CA . ILE A 1 176 ? 0.995 -4.005 -3.794 1.00 93.06 176 ILE A CA 1
ATOM 1390 C C . ILE A 1 176 ? -0.025 -3.627 -4.874 1.00 93.06 176 ILE A C 1
ATOM 1392 O O . ILE A 1 176 ? 0.044 -4.133 -6.001 1.00 93.06 176 ILE A O 1
ATOM 1396 N N . TYR A 1 177 ? -0.981 -2.756 -4.540 1.00 92.31 177 TYR A N 1
ATOM 1397 C CA . TYR A 1 177 ? -2.017 -2.317 -5.469 1.00 92.31 177 TYR A CA 1
ATOM 1398 C C . TYR A 1 177 ? -1.415 -1.604 -6.685 1.00 92.31 177 TYR A C 1
ATOM 1400 O O . TYR A 1 177 ? -1.722 -1.966 -7.822 1.00 92.31 177 TYR A O 1
ATOM 1408 N N . GLU A 1 178 ? -0.525 -0.633 -6.469 1.00 90.75 178 GLU A N 1
ATOM 1409 C CA . GLU A 1 178 ? 0.057 0.167 -7.550 1.00 90.75 178 GLU A CA 1
ATOM 1410 C C . GLU A 1 178 ? 1.005 -0.658 -8.431 1.00 90.75 178 GLU A C 1
ATOM 1412 O O . GLU A 1 178 ? 0.969 -0.513 -9.657 1.00 90.75 178 GLU A O 1
ATOM 1417 N N . LYS A 1 179 ? 1.786 -1.584 -7.852 1.00 89.50 179 LYS A N 1
ATOM 1418 C CA . LYS A 1 179 ? 2.604 -2.540 -8.618 1.00 89.50 179 LYS A CA 1
ATOM 1419 C C . LYS A 1 179 ? 1.741 -3.373 -9.563 1.00 89.50 179 LYS A C 1
ATOM 1421 O O . LYS A 1 179 ? 1.990 -3.408 -10.765 1.00 89.50 179 LYS A O 1
ATOM 1426 N N . ARG A 1 180 ? 0.662 -3.973 -9.053 1.00 87.31 180 ARG A N 1
ATOM 1427 C CA . ARG A 1 180 ? -0.266 -4.763 -9.878 1.00 87.31 180 ARG A CA 1
ATOM 1428 C C . ARG A 1 180 ? -0.978 -3.909 -10.925 1.00 87.31 180 ARG A C 1
ATOM 1430 O O . ARG A 1 180 ? -1.132 -4.342 -12.063 1.00 87.31 180 ARG A O 1
ATOM 1437 N N . ALA A 1 181 ? -1.380 -2.687 -10.581 1.00 86.00 181 ALA A N 1
ATOM 1438 C CA . ALA A 1 181 ? -1.976 -1.755 -11.536 1.00 86.00 181 ALA A CA 1
ATOM 1439 C C . ALA A 1 181 ? -0.987 -1.343 -12.644 1.00 86.00 181 ALA A C 1
ATOM 1441 O O . ALA A 1 181 ? -1.387 -1.119 -13.787 1.00 86.00 181 ALA A O 1
ATOM 1442 N N . LYS A 1 182 ? 0.310 -1.224 -12.336 1.00 85.31 182 LYS A N 1
ATOM 1443 C CA . LYS A 1 182 ? 1.392 -1.004 -13.311 1.00 85.31 182 LYS A CA 1
ATOM 1444 C C . LYS A 1 182 ? 1.570 -2.218 -14.227 1.00 85.31 182 LYS A C 1
ATOM 1446 O O . LYS A 1 182 ? 1.544 -2.038 -15.441 1.00 85.31 182 LYS A O 1
ATOM 1451 N N . ASP A 1 183 ? 1.613 -3.426 -13.673 1.00 84.12 183 ASP A N 1
ATOM 1452 C CA . ASP A 1 183 ? 1.758 -4.666 -14.451 1.00 84.12 183 ASP A CA 1
ATOM 1453 C C . ASP A 1 183 ? 0.568 -4.911 -15.389 1.00 84.12 183 ASP A C 1
ATOM 1455 O O . ASP A 1 183 ? 0.751 -5.245 -16.559 1.00 84.12 183 ASP A O 1
ATOM 1459 N N . LEU A 1 184 ? -0.659 -4.666 -14.913 1.00 82.44 184 LEU A N 1
ATOM 1460 C CA . LEU A 1 184 ? -1.870 -4.736 -15.738 1.00 82.44 184 LEU A CA 1
ATOM 1461 C C . LEU A 1 184 ? -1.858 -3.716 -16.878 1.00 82.44 184 LEU A C 1
ATOM 1463 O O . LEU A 1 184 ? -2.359 -3.997 -17.961 1.00 82.44 184 LEU A O 1
ATOM 1467 N N . ARG A 1 185 ? -1.296 -2.523 -16.657 1.00 80.19 185 ARG A N 1
ATOM 1468 C CA . ARG A 1 185 ? -1.140 -1.548 -17.739 1.00 80.19 185 ARG A CA 1
ATOM 1469 C C . ARG A 1 185 ? -0.154 -2.055 -18.770 1.00 80.19 185 ARG A C 1
ATOM 1471 O O . ARG A 1 185 ? -0.487 -2.034 -19.944 1.00 80.19 185 ARG A O 1
ATOM 1478 N N . TRP A 1 186 ? 1.010 -2.541 -18.354 1.00 79.50 186 TRP A N 1
ATOM 1479 C CA . TRP A 1 186 ? 2.020 -3.055 -19.280 1.00 79.50 186 TRP A CA 1
ATOM 1480 C C . TRP A 1 186 ? 1.524 -4.241 -20.107 1.00 79.50 186 TRP A C 1
ATOM 1482 O O . TRP A 1 186 ? 1.769 -4.268 -21.310 1.00 79.50 186 TRP A O 1
ATOM 1492 N N . SER A 1 187 ? 0.754 -5.160 -19.520 1.00 77.69 187 SER A N 1
ATOM 1493 C CA . SER A 1 187 ? 0.180 -6.278 -20.278 1.00 77.69 187 SER A CA 1
ATOM 1494 C C . SER A 1 187 ? -0.862 -5.845 -21.318 1.00 77.69 187 SER A C 1
ATOM 1496 O O . SER A 1 187 ? -1.043 -6.543 -22.313 1.00 77.69 187 SER A O 1
ATOM 1498 N N . MET A 1 188 ? -1.512 -4.688 -21.142 1.00 68.56 188 MET A N 1
ATOM 1499 C CA . MET A 1 188 ? -2.443 -4.132 -22.134 1.00 68.56 188 MET A CA 1
ATOM 1500 C C . MET A 1 188 ? -1.747 -3.484 -23.341 1.00 68.56 188 MET A C 1
ATOM 1502 O O . MET A 1 188 ? -2.357 -3.427 -24.403 1.00 68.56 188 MET A O 1
ATOM 1506 N N . TRP A 1 189 ? -0.497 -3.023 -23.211 1.00 61.69 189 TRP A N 1
ATOM 1507 C CA . TRP A 1 189 ? 0.271 -2.429 -24.323 1.00 61.69 189 TRP A CA 1
ATOM 1508 C C . TRP A 1 189 ? 1.082 -3.458 -25.129 1.00 61.69 189 TRP A C 1
ATOM 1510 O O . TRP A 1 189 ? 1.655 -3.110 -26.154 1.00 61.69 189 TRP A O 1
ATOM 1520 N N . GLY A 1 190 ? 1.150 -4.710 -24.667 1.00 52.66 190 GLY A N 1
ATOM 1521 C CA . GLY A 1 190 ? 1.925 -5.791 -25.284 1.00 52.66 190 GLY A CA 1
ATOM 1522 C C . GLY A 1 190 ? 1.139 -6.699 -26.238 1.00 52.66 190 GLY A C 1
ATOM 1523 O O . GLY A 1 190 ? 1.429 -7.893 -26.276 1.00 52.66 190 GLY A O 1
ATOM 1524 N N . LYS A 1 191 ? 0.138 -6.178 -26.959 1.00 45.22 191 LYS A N 1
ATOM 1525 C CA . LYS A 1 191 ? -0.569 -6.899 -28.032 1.00 45.22 191 LYS A CA 1
ATOM 1526 C C . LYS A 1 191 ? -0.407 -6.200 -29.369 1.00 45.22 191 LYS A C 1
ATOM 1528 O O . LYS A 1 191 ? -0.599 -4.967 -29.390 1.00 45.22 191 LYS A O 1
#

InterPro domains:
  IPR046528 Domain of unknown function DUF6593 [PF20236] (36-182)

Sequence (191 aa):
MVQQSNTRVAYNLDPWFSGTNSPPSVMTTYTLSETSPERCNLMDPEGNIIYKISSPVTMGNSDVTIMRGEEVIAVIHWKWFEQSTLTMNNRTTELDEVFPRPKKMSPSRVYTMPDGSQFKWKGADMIYAVNVETRLNVATYYRSRMHLINSKKSMLDIAAGASTELTDALVVTWAIYEKRAKDLRWSMWGK

Mean predicted aligned error: 9.15 Å

Nearest PDB structures (foldseek):
  3c5n-assembly2_B  TM=5.404E-01  e=1.276E-02  Homo sapiens
  4cy3-assembly1_A  TM=2.781E-01  e=1.040E-01  Drosophila melanogaster
  7mbm-assembly1_A  TM=2.318E-01  e=5.260E-02  Homo sapiens
  6fyy-assembly1_s  TM=3.115E-01  e=1.668E-01  Saccharomyces cerevisiae
  6bk8-assembly1_M  TM=2.221E-01  e=8.052E-01  Saccharomyces cerevisiae S288C

Foldseek 3Di:
DDDDDDDDDDDDDDPPDPPPPDDDQDWWKWFWPDLQLQFTFTAGPVRDGQKTWHWDPDDAWIKIFIDGVPHTQKIWTDHDPDFIWIQGPNDIDGPCVQFPDDPDPALWTWGADPVRWIWIWDDDQKIFTATPVVRDTQKIWHRDPPVPVDPDTIMIIGGPPPDPSRVSVCSVVVSVSVVVVVVVVVVVVPD

Radius of gyration: 21.82 Å; Cα contacts (8 Å, |Δi|>4): 306; chains: 1; bounding box: 72×71×42 Å

pLDDT: mean 83.03, std 17.3, range [40.41, 98.0]

Solvent-accessible surface area (backbone atoms only — not comparable to full-atom values): 11174 Å² total; per-residue (Å²): 142,83,86,84,84,81,83,79,83,81,78,83,77,80,93,83,73,88,68,76,84,67,72,81,77,57,60,47,54,26,42,33,76,42,88,47,59,51,48,26,37,34,15,43,88,89,64,49,69,47,33,43,32,40,43,71,95,52,94,76,54,38,50,35,42,34,24,48,72,91,44,78,55,34,38,37,41,43,44,87,93,53,84,31,34,35,34,42,88,96,39,76,43,50,43,54,73,50,39,40,76,50,98,54,102,54,90,50,34,53,36,65,47,97,88,67,52,42,34,27,48,44,71,84,66,54,33,34,32,28,30,67,85,82,63,44,74,48,28,42,33,43,60,57,88,46,75,93,83,37,90,60,66,30,36,41,30,33,40,56,85,59,50,70,69,55,49,53,50,50,54,54,51,47,32,55,49,50,48,50,55,48,51,56,50,55,63,67,70,72,116

Secondary structure (DSSP, 8-state):
--------------S------PPP--EEEEEES-S-TTSEEEE-TT--EEEEEE----SS-EEEEEEETTEEEEEEEE-SSS--EEEETTEEEEHHHHSPPPSSS-S--EEE-TTS-EEEEE-SSEEEEEETTT--EEEEEE--S-TTT--PPPEEEEETT--HHHHHHHHHHHHHHHHHHHHHHHHHH--